Protein AF-0000000086567064 (afdb_homodimer)

Secondary structure (DSSP, 8-state):
--------------------------------------TT--SGGG---EETTEE-GGGS-HHHHHHHHHHHHHHTS-TTTTS-TT--HHHHHHHHHHHHHHHHHHHH--TTS-HHHHHHHHHHHHHHHHHT---HHHHHHHHHHHHHHHHHHHHHHHHHHHH-/--------------------------------------TT--SGGG---EETTEE-GGGS-HHHHHHHHHHHHHHTS-TTTTS-TT--HHHHHHHHHHHHHHHHHHHH--TTS-HHHHHHHHHHHHHHHHHT---HHHHHHHHHHHHHHHHHHHHHHHHHHHH-

Sequence (328 aa):
MASLAVLQHPTVESGSDSVKVSSVVPEAVSFLDTTLDFKDVKNLESITISVNGLIINSEFSKNTQRKYYELCRSQGASLHKNLPEGIDMKFAVGAIAETVTVADAIKSCNLSNSRDDFSAWDKSLGVLEQLGMNVGFLRAQVEQLLRVVIESEEAANCYNEALYMASLAVLQHPTVESGSDSVKVSSVVPEAVSFLDTTLDFKDVKNLESITISVNGLIINSEFSKNTQRKYYELCRSQGASLHKNLPEGIDMKFAVGAIAETVTVADAIKSCNLSNSRDDFSAWDKSLGVLEQLGMNVGFLRAQVEQLLRVVIESEEAANCYNEALY

pLDDT: mean 77.73, std 25.59, range [25.92, 98.62]

Radius of gyration: 32.33 Å; Cα contacts (8 Å, |Δi|>4): 283; chains: 2; bounding box: 105×109×112 Å

Organism: NCBI:txid261450

Solvent-accessible surface area (backbone atoms only — not comparable to full-atom values): 19556 Å² total; per-residue (Å²): 135,77,83,73,77,73,75,76,70,79,79,74,78,72,79,69,76,70,74,71,73,72,73,73,61,72,73,72,67,59,57,47,69,45,67,62,67,70,80,78,64,85,46,80,84,67,64,60,47,39,58,91,26,40,75,48,54,86,80,44,54,71,67,54,49,49,54,46,47,50,55,18,49,76,71,73,41,59,38,62,73,54,44,58,85,84,54,41,65,51,29,54,53,4,50,54,51,32,49,47,52,50,54,50,51,60,72,68,56,57,85,83,60,52,72,64,55,53,54,50,49,46,52,53,49,49,38,40,37,72,54,26,35,67,49,65,67,58,50,51,51,51,52,52,50,50,49,50,46,53,51,49,52,51,50,52,50,52,53,52,59,71,72,106,131,79,79,75,76,74,77,74,72,79,78,75,78,73,81,68,75,71,73,71,73,71,72,72,60,73,72,70,68,58,59,48,69,43,66,62,65,67,81,78,65,85,44,78,85,67,64,62,48,43,57,91,33,40,76,48,53,86,81,46,55,72,66,54,49,49,54,46,48,50,54,18,46,77,70,73,41,57,40,62,75,54,44,59,84,85,54,42,66,52,28,53,53,4,50,54,51,33,51,49,52,49,52,50,51,61,72,69,56,57,86,83,59,53,72,64,55,54,51,50,48,45,50,53,48,49,38,39,37,72,53,26,35,66,47,63,69,57,49,51,49,50,52,52,51,50,50,51,46,54,52,50,52,50,50,52,50,52,52,53,59,71,72,106

Foldseek 3Di:
DDPPPPPPPPPPPPPPPPPPPPPVVPPDLPLPLLPPPLPPCVDLVPHFDDALSHTDPVVDDSVLSVLQSVVQSVVVHRQQNFADNPDDPVVSSVLSSVLSVLVVCLVPDDLPDDPVNLVVSLVSVVVSVVRPGNCVVVNVSSVVVVVVSVVVVVVVVVVVVVVD/DPPPPPPPPPPPPPPPPPPVPPCVVVPPLPLPLLFPPLPPCPDLVPHFDDALSHTDPVVDDSVLSVLQSVVQSVVVHRQQNFADNPDDPVVSSVLSSVLSVLVVCLVPDDLPDDPVNLVVSLVSVVVSVVRPGNCVVVNVSSVVVVVVSVVVVVVVVVVVVVVD

Structure (mmCIF, N/CA/C/O backbone):
data_AF-0000000086567064-model_v1
#
loop_
_entity.id
_entity.type
_entity.pdbx_description
1 polymer 'Uncharacterized protein'
#
loop_
_atom_site.group_PDB
_atom_site.id
_atom_site.type_symbol
_atom_site.label_atom_id
_atom_site.label_alt_id
_atom_site.label_comp_id
_atom_site.label_asym_id
_atom_site.label_entity_id
_atom_site.label_seq_id
_atom_site.pdbx_PDB_ins_code
_atom_site.Cartn_x
_atom_site.Cartn_y
_atom_site.Cartn_z
_atom_site.occupancy
_atom_site.B_iso_or_equiv
_atom_site.auth_seq_id
_atom_site.auth_comp_id
_atom_site.auth_asym_id
_atom_site.auth_atom_id
_atom_site.pdbx_PDB_model_num
ATOM 1 N N . MET A 1 1 ? 41.219 -32.031 -73.562 1 25.92 1 MET A N 1
ATOM 2 C CA . MET A 1 1 ? 41.844 -30.781 -73.125 1 25.92 1 MET A CA 1
ATOM 3 C C . MET A 1 1 ? 40.875 -29.609 -73.25 1 25.92 1 MET A C 1
ATOM 5 O O . MET A 1 1 ? 41.094 -28.703 -74.062 1 25.92 1 MET A O 1
ATOM 9 N N . ALA A 1 2 ? 39.625 -29.922 -73.188 1 30.11 2 ALA A N 1
ATOM 10 C CA . ALA A 1 2 ? 38.469 -29.141 -73.625 1 30.11 2 ALA A CA 1
ATOM 11 C C . ALA A 1 2 ? 38.406 -27.781 -72.938 1 30.11 2 ALA A C 1
ATOM 13 O O . ALA A 1 2 ? 38.812 -27.656 -71.75 1 30.11 2 ALA A O 1
ATOM 14 N N . SER A 1 3 ? 38.5 -26.703 -73.75 1 27.81 3 SER A N 1
ATOM 15 C CA . SER A 1 3 ? 38.625 -25.266 -73.5 1 27.81 3 SER A CA 1
ATOM 16 C C . SER A 1 3 ? 37.531 -24.75 -72.562 1 27.81 3 SER A C 1
ATOM 18 O O . SER A 1 3 ? 36.344 -24.828 -72.938 1 27.81 3 SER A O 1
ATOM 20 N N . LEU A 1 4 ? 37.625 -24.969 -71.312 1 26.45 4 LEU A N 1
ATOM 21 C CA . LEU A 1 4 ? 36.781 -24.734 -70.125 1 26.45 4 LEU A CA 1
ATOM 22 C C . LEU A 1 4 ? 36.438 -23.25 -70 1 26.45 4 LEU A C 1
ATOM 24 O O . LEU A 1 4 ? 37.312 -22.422 -69.75 1 26.45 4 LEU A O 1
ATOM 28 N N . ALA A 1 5 ? 35.562 -22.781 -70.938 1 28.72 5 ALA A N 1
ATOM 29 C CA . ALA A 1 5 ? 35.188 -21.375 -71.125 1 28.72 5 ALA A CA 1
ATOM 30 C C . ALA A 1 5 ? 34.812 -20.766 -69.75 1 28.72 5 ALA A C 1
ATOM 32 O O . ALA A 1 5 ? 33.938 -21.312 -69.062 1 28.72 5 ALA A O 1
ATOM 33 N N . VAL A 1 6 ? 35.75 -20.078 -69.125 1 30.25 6 VAL A N 1
ATOM 34 C CA . VAL A 1 6 ? 35.812 -19.406 -67.812 1 30.25 6 VAL A CA 1
ATOM 35 C C . VAL A 1 6 ? 34.719 -18.312 -67.75 1 30.25 6 VAL A C 1
ATOM 37 O O . VAL A 1 6 ? 34.781 -17.344 -68.5 1 30.25 6 VAL A O 1
ATOM 40 N N . LEU A 1 7 ? 33.469 -18.719 -67.938 1 28.05 7 LEU A N 1
ATOM 41 C CA . LEU A 1 7 ? 32.438 -17.703 -68 1 28.05 7 LEU A CA 1
ATOM 42 C C . LEU A 1 7 ? 32.625 -16.719 -66.812 1 28.05 7 LEU A C 1
ATOM 44 O O . LEU A 1 7 ? 32.75 -17.125 -65.688 1 28.05 7 LEU A O 1
ATOM 48 N N . GLN A 1 8 ? 33.375 -15.602 -67.125 1 26.34 8 GLN A N 1
ATOM 49 C CA . GLN A 1 8 ? 33.719 -14.484 -66.25 1 26.34 8 GLN A CA 1
ATOM 50 C C . GLN A 1 8 ? 32.469 -13.898 -65.562 1 26.34 8 GLN A C 1
ATOM 52 O O . GLN A 1 8 ? 31.547 -13.461 -66.25 1 26.34 8 GLN A O 1
ATOM 57 N N . HIS A 1 9 ? 31.844 -14.617 -64.75 1 28.14 9 HIS A N 1
ATOM 58 C CA . HIS A 1 9 ? 30.641 -14.055 -64.125 1 28.14 9 HIS A CA 1
ATOM 59 C C . HIS A 1 9 ? 30.922 -12.664 -63.562 1 28.14 9 HIS A C 1
ATOM 61 O O . HIS A 1 9 ? 31.953 -12.422 -62.938 1 28.14 9 HIS A O 1
ATOM 67 N N . PRO A 1 10 ? 30.375 -11.578 -64.188 1 32.78 10 PRO A N 1
ATOM 68 C CA . PRO A 1 10 ? 30.609 -10.195 -63.781 1 32.78 10 PRO A CA 1
ATOM 69 C C . PRO A 1 10 ? 30.328 -9.984 -62.312 1 32.78 10 PRO A C 1
ATOM 71 O O . PRO A 1 10 ? 29.484 -10.672 -61.719 1 32.78 10 PRO A O 1
ATOM 74 N N . THR A 1 11 ? 31.328 -9.656 -61.469 1 29.69 11 THR A N 1
ATOM 75 C CA . THR A 1 11 ? 31.328 -9.367 -60.031 1 29.69 11 THR A CA 1
ATOM 76 C C . THR A 1 11 ? 30.375 -8.219 -59.719 1 29.69 11 THR A C 1
ATOM 78 O O . THR A 1 11 ? 30.609 -7.082 -60.156 1 29.69 11 THR A O 1
ATOM 81 N N . VAL A 1 12 ? 29.172 -8.203 -60.125 1 32.06 12 VAL A N 1
ATOM 82 C CA . VAL A 1 12 ? 28.375 -7.023 -59.812 1 32.06 12 VAL A CA 1
ATOM 83 C C . VAL A 1 12 ? 28.578 -6.656 -58.344 1 32.06 12 VAL A C 1
ATOM 85 O O . VAL A 1 12 ? 28.578 -7.531 -57.469 1 32.06 12 VAL A O 1
ATOM 88 N N . GLU A 1 13 ? 29.328 -5.562 -58 1 32.19 13 GLU A N 1
ATOM 89 C CA . GLU A 1 13 ? 29.609 -4.93 -56.719 1 32.19 13 GLU A CA 1
ATOM 90 C C . GLU A 1 13 ? 28.312 -4.609 -55.969 1 32.19 13 GLU A C 1
ATOM 92 O O . GLU A 1 13 ? 27.484 -3.857 -56.438 1 32.19 13 GLU A O 1
ATOM 97 N N . SER A 1 14 ? 27.531 -5.539 -55.594 1 29.94 14 SER A N 1
ATOM 98 C CA . SER A 1 14 ? 26.297 -5.211 -54.906 1 29.94 14 SER A CA 1
ATOM 99 C C . SER A 1 14 ? 26.547 -4.219 -53.75 1 29.94 14 SER A C 1
ATOM 101 O O . SER A 1 14 ? 27.391 -4.461 -52.906 1 29.94 14 SER A O 1
ATOM 103 N N . GLY A 1 15 ? 26.656 -2.9 -53.969 1 29.41 15 GLY A N 1
ATOM 104 C CA . GLY A 1 15 ? 26.734 -1.852 -52.969 1 29.41 15 GLY A CA 1
ATOM 105 C C . GLY A 1 15 ? 25.781 -2.062 -51.812 1 29.41 15 GLY A C 1
ATOM 106 O O . GLY A 1 15 ? 24.578 -1.891 -51.938 1 29.41 15 GLY A O 1
ATOM 107 N N . SER A 1 16 ? 25.859 -3.146 -51.125 1 29.31 16 SER A N 1
ATOM 108 C CA . SER A 1 16 ? 25.031 -3.449 -49.969 1 29.31 16 SER A CA 1
ATOM 109 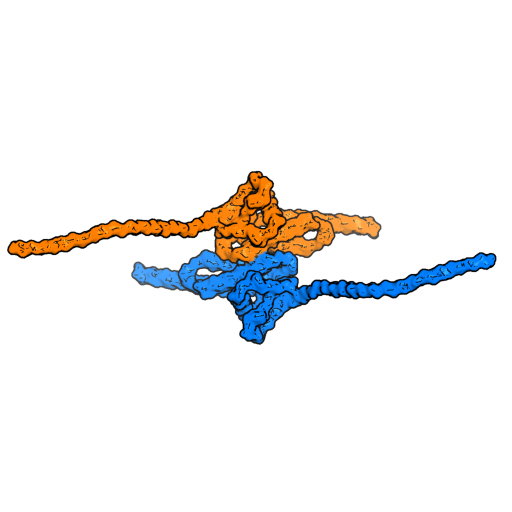C C . SER A 1 16 ? 25.031 -2.299 -48.969 1 29.31 16 SER A C 1
ATOM 111 O O . SER A 1 16 ? 26.062 -1.973 -48.406 1 29.31 16 SER A O 1
ATOM 113 N N . ASP A 1 17 ? 24.422 -1.168 -49.312 1 32.44 17 ASP A N 1
ATOM 114 C CA . ASP A 1 17 ? 24.188 -0.173 -48.25 1 32.44 17 ASP A CA 1
ATOM 115 C C . ASP A 1 17 ? 23.719 -0.834 -46.969 1 32.44 17 ASP A C 1
ATOM 117 O O . ASP A 1 17 ? 22.672 -1.482 -46.938 1 32.44 17 ASP A O 1
ATOM 121 N N . SER A 1 18 ? 24.609 -1.497 -46.25 1 32.62 18 SER A N 1
ATOM 122 C CA . SER A 1 18 ? 24.406 -1.957 -44.906 1 32.62 18 SER A CA 1
ATOM 123 C C . SER A 1 18 ? 23.641 -0.926 -44.062 1 32.62 18 SER A C 1
ATOM 125 O O . SER A 1 18 ? 24.141 0.172 -43.812 1 32.62 18 SER A O 1
ATOM 127 N N . VAL A 1 19 ? 22.391 -0.713 -44.5 1 32.53 19 VAL A N 1
ATOM 128 C CA . VAL A 1 19 ? 21.641 0.045 -43.5 1 32.53 19 VAL A CA 1
ATOM 129 C C . VAL A 1 19 ? 21.969 -0.464 -42.094 1 32.53 19 VAL A C 1
ATOM 131 O O . VAL A 1 19 ? 21.719 -1.627 -41.781 1 32.53 19 VAL A O 1
ATOM 134 N N . LYS A 1 20 ? 23.078 -0.058 -41.562 1 32.5 20 LYS A N 1
ATOM 135 C CA . LYS A 1 20 ? 23.359 -0.224 -40.125 1 32.5 20 LYS A CA 1
ATOM 136 C C . LYS A 1 20 ? 22.125 0.03 -39.281 1 32.5 20 LYS A C 1
ATOM 138 O O . LYS A 1 20 ? 21.609 1.151 -39.25 1 32.5 20 LYS A O 1
ATOM 143 N N . VAL A 1 21 ? 21.234 -0.909 -39.25 1 30.27 21 VAL A N 1
ATOM 144 C CA . VAL A 1 21 ? 20.188 -0.875 -38.219 1 30.27 21 VAL A CA 1
ATOM 145 C C . VAL A 1 21 ? 20.781 -0.44 -36.906 1 30.27 21 VAL A C 1
ATOM 147 O O . VAL A 1 21 ? 21.641 -1.123 -36.344 1 30.27 21 VAL A O 1
ATOM 150 N N . SER A 1 22 ? 21.109 0.825 -36.688 1 27.8 22 SER A N 1
ATOM 151 C CA . SER A 1 22 ? 21.438 1.366 -35.375 1 27.8 22 SER A CA 1
ATOM 152 C C . SER A 1 22 ? 20.578 0.735 -34.312 1 27.8 22 SER A C 1
ATOM 154 O O . SER A 1 22 ? 19.344 0.801 -34.375 1 27.8 22 SER A O 1
ATOM 156 N N . SER A 1 23 ? 20.938 -0.504 -33.906 1 29.53 23 SER A N 1
ATOM 157 C CA . SER A 1 23 ? 20.344 -1.087 -32.688 1 29.53 23 SER A CA 1
ATOM 158 C C . SER A 1 23 ? 20.141 -0.031 -31.609 1 29.53 23 SER A C 1
ATOM 160 O O . SER A 1 23 ? 21.109 0.491 -31.047 1 29.53 23 SER A O 1
ATOM 162 N N . VAL A 1 24 ? 19.359 0.957 -31.906 1 33.22 24 VAL A N 1
ATOM 163 C CA . VAL A 1 24 ? 19 1.769 -30.75 1 33.22 24 VAL A CA 1
ATOM 164 C C . VAL A 1 24 ? 18.797 0.869 -29.531 1 33.22 24 VAL A C 1
ATOM 166 O O . VAL A 1 24 ? 17.844 0.081 -29.484 1 33.22 24 VAL A O 1
ATOM 169 N N . VAL A 1 25 ? 19.859 0.243 -29.031 1 30.84 25 VAL A N 1
ATOM 170 C CA . VAL A 1 25 ? 19.828 -0.352 -27.703 1 30.84 25 VAL A CA 1
ATOM 171 C C . VAL A 1 25 ? 18.953 0.494 -26.781 1 30.84 25 VAL A C 1
ATOM 173 O O . VAL A 1 25 ? 19.172 1.699 -26.641 1 30.84 25 VAL A O 1
ATOM 176 N N . PRO A 1 26 ? 17.75 0.137 -26.688 1 32.06 26 PRO A N 1
ATOM 177 C CA . PRO A 1 26 ? 17.016 0.934 -25.703 1 32.06 26 PRO A CA 1
ATOM 178 C C . PRO A 1 26 ? 17.891 1.372 -24.531 1 32.06 26 PRO A C 1
ATOM 180 O O . PRO A 1 26 ? 18.781 0.628 -24.109 1 32.06 26 PRO A O 1
ATOM 183 N N . GLU A 1 27 ? 18.328 2.596 -24.484 1 35.28 27 GLU A N 1
ATOM 184 C CA . GLU A 1 27 ? 19.078 3.162 -23.359 1 35.28 27 GLU A CA 1
ATOM 185 C C . GLU A 1 27 ? 18.828 2.389 -22.078 1 35.28 27 GLU A C 1
ATOM 187 O O . GLU A 1 27 ? 17.688 2.008 -21.797 1 35.28 27 GLU A O 1
ATOM 192 N N . ALA A 1 28 ? 19.688 1.622 -21.562 1 32.34 28 ALA A N 1
ATOM 193 C CA . ALA A 1 28 ? 19.75 1.05 -20.219 1 32.34 28 ALA A CA 1
ATOM 194 C C . ALA A 1 28 ? 19.062 1.958 -19.203 1 32.34 28 ALA A C 1
ATOM 196 O O . ALA A 1 28 ? 19.328 3.162 -19.156 1 32.34 28 ALA A O 1
ATOM 197 N N . VAL A 1 29 ? 17.875 1.748 -18.938 1 33.97 29 VAL A N 1
ATOM 198 C CA . VAL A 1 29 ? 17.234 2.453 -17.828 1 33.97 29 VAL A CA 1
ATOM 199 C C . VAL A 1 29 ? 18.25 2.656 -16.703 1 33.97 29 VAL A C 1
ATOM 201 O O . VAL A 1 29 ? 18.734 1.687 -16.109 1 33.97 29 VAL A O 1
ATOM 204 N N . SER A 1 30 ? 19.25 3.521 -16.875 1 34.47 30 SER A N 1
ATOM 205 C CA . SER A 1 30 ? 20.078 3.941 -15.75 1 34.47 30 SER A CA 1
ATOM 206 C C . SER A 1 30 ? 19.281 3.912 -14.445 1 34.47 30 SER A C 1
ATOM 208 O O . SER A 1 30 ? 18.25 4.559 -14.336 1 34.47 30 SER A O 1
ATOM 210 N N . PHE A 1 31 ? 19.266 2.834 -13.781 1 35.78 31 PHE A N 1
ATOM 211 C CA . PHE A 1 31 ? 18.75 2.773 -12.414 1 35.78 31 PHE A CA 1
ATOM 212 C C . PHE A 1 31 ? 19.188 3.996 -11.617 1 35.78 31 PHE A C 1
ATOM 214 O O . PHE A 1 31 ? 20.375 4.145 -11.289 1 35.78 31 PHE A O 1
ATOM 221 N N . LEU A 1 32 ? 18.906 5.105 -12.148 1 38.22 32 LEU A N 1
ATOM 222 C CA . LEU A 1 32 ? 19.188 6.289 -11.344 1 38.22 32 LEU A CA 1
ATOM 223 C C . LEU A 1 32 ? 18.703 6.094 -9.906 1 38.22 32 LEU A C 1
ATOM 225 O O . LEU A 1 32 ? 17.547 5.73 -9.68 1 38.22 32 LEU A O 1
ATOM 229 N N . ASP A 1 33 ? 19.609 5.543 -9.125 1 41.31 33 ASP A N 1
ATOM 230 C CA . ASP A 1 33 ? 19.328 5.715 -7.703 1 41.31 33 ASP A CA 1
ATOM 231 C C . ASP A 1 33 ? 18.672 7.07 -7.434 1 41.31 33 ASP A C 1
ATOM 233 O O . ASP A 1 33 ? 19.094 8.086 -8 1 41.31 33 ASP A O 1
ATOM 237 N N . THR A 1 34 ? 17.484 7.16 -7.379 1 48.22 34 THR A N 1
ATOM 238 C CA . THR A 1 34 ? 16.719 8.352 -7.047 1 48.22 34 THR A CA 1
ATOM 239 C C . THR A 1 34 ? 17.516 9.266 -6.105 1 48.22 34 THR A C 1
ATOM 241 O O . THR A 1 34 ? 17.516 9.055 -4.895 1 48.22 34 THR A O 1
ATOM 244 N N . THR A 1 35 ? 18.859 9.375 -6.262 1 49.66 35 THR A N 1
ATOM 245 C CA . THR A 1 35 ? 19.469 10.336 -5.352 1 49.66 35 THR A CA 1
ATOM 246 C C . THR A 1 35 ? 18.891 11.727 -5.555 1 49.66 35 THR A C 1
ATOM 248 O O . THR A 1 35 ? 19 12.312 -6.633 1 49.66 35 THR A O 1
ATOM 251 N N . LEU A 1 36 ? 17.766 11.914 -5.004 1 53.06 36 LEU A N 1
ATOM 252 C CA . LEU A 1 36 ? 17.359 13.312 -4.859 1 53.06 36 LEU A CA 1
ATOM 253 C C . LEU A 1 36 ? 18.516 14.148 -4.301 1 53.06 36 LEU A C 1
ATOM 255 O O . LEU A 1 36 ? 19.141 13.766 -3.318 1 53.06 36 LEU A O 1
ATOM 259 N N . ASP A 1 37 ? 19.359 14.68 -5.07 1 57.41 37 ASP A N 1
ATOM 260 C CA . ASP A 1 37 ? 20.344 15.633 -4.566 1 57.41 37 ASP A CA 1
ATOM 261 C C . ASP A 1 37 ? 19.656 16.828 -3.916 1 57.41 37 ASP A C 1
ATOM 263 O O . ASP A 1 37 ? 19.031 17.641 -4.602 1 57.41 37 ASP A O 1
ATOM 267 N N . PHE A 1 38 ? 19.5 16.828 -2.59 1 57.72 38 PHE A N 1
ATOM 268 C CA . PHE A 1 38 ? 18.703 17.797 -1.854 1 57.72 38 PHE A CA 1
ATOM 269 C C . PHE A 1 38 ? 19.406 19.156 -1.817 1 57.72 38 PHE A C 1
ATOM 271 O O . PHE A 1 38 ? 18.797 20.156 -1.471 1 57.72 38 PHE A O 1
ATOM 278 N N . LYS A 1 39 ? 20.672 19.172 -2.121 1 56.78 39 LYS A N 1
ATOM 279 C CA . LYS A 1 39 ? 21.328 20.469 -1.994 1 56.78 39 LYS A CA 1
ATOM 280 C C . LYS A 1 39 ? 20.688 21.5 -2.926 1 56.78 39 LYS A C 1
ATOM 282 O O . LYS A 1 39 ? 20.344 22.609 -2.498 1 56.78 39 LYS A O 1
ATOM 287 N N . ASP A 1 40 ? 21 21.453 -4.176 1 51.59 40 ASP A N 1
ATOM 288 C CA . ASP A 1 40 ? 20.828 22.578 -5.09 1 51.59 40 ASP A CA 1
ATOM 289 C C . ASP A 1 40 ? 19.547 22.438 -5.902 1 51.59 40 ASP A C 1
ATOM 291 O O . ASP A 1 40 ? 19.531 22.75 -7.098 1 51.59 40 ASP A O 1
ATOM 295 N N . VAL A 1 41 ? 18.5 21.891 -5.289 1 56.09 41 VAL A N 1
ATOM 296 C CA . VAL A 1 41 ? 17.359 21.859 -6.211 1 56.09 41 VAL A CA 1
ATOM 297 C C . VAL A 1 41 ? 16.734 23.25 -6.309 1 56.09 41 VAL A C 1
ATOM 299 O O . VAL A 1 41 ? 16.094 23.719 -5.367 1 56.09 41 VAL A O 1
ATOM 302 N N . LYS A 1 42 ? 17.297 24.141 -7.094 1 56.91 42 LYS A N 1
ATOM 303 C CA . LYS A 1 42 ? 16.812 25.5 -7.328 1 56.91 42 LYS A CA 1
ATOM 304 C C . LYS A 1 42 ? 15.492 25.5 -8.094 1 56.91 42 LYS A C 1
ATOM 306 O O . LYS A 1 42 ? 14.688 26.422 -7.965 1 56.91 42 LYS A O 1
ATOM 311 N N . ASN A 1 43 ? 15.266 24.391 -8.953 1 64.06 43 ASN A N 1
ATOM 312 C CA . ASN A 1 43 ? 14.086 24.391 -9.812 1 64.06 43 ASN A CA 1
ATOM 313 C C . ASN A 1 43 ? 13.32 23.078 -9.742 1 64.06 43 ASN A C 1
ATOM 315 O O . ASN A 1 43 ? 13.93 22.016 -9.594 1 64.06 43 ASN A O 1
ATOM 319 N N . LEU A 1 44 ? 12.055 23.219 -9.555 1 65.88 44 LEU A N 1
ATOM 320 C CA . LEU A 1 44 ? 11.125 22.094 -9.531 1 65.88 44 LEU A CA 1
ATOM 321 C C . LEU A 1 44 ? 11.43 21.125 -10.672 1 65.88 44 LEU A C 1
ATOM 323 O O . LEU A 1 44 ? 11.25 19.906 -10.523 1 65.88 44 LEU A O 1
ATOM 327 N N . GLU A 1 45 ? 11.891 21.703 -11.711 1 70.19 45 GLU A N 1
ATOM 328 C CA . GLU A 1 45 ? 12.141 20.875 -12.898 1 70.19 45 GLU A CA 1
ATOM 329 C C . GLU A 1 45 ? 13.273 19.891 -12.664 1 70.19 45 GLU A C 1
ATOM 331 O O . GLU A 1 45 ? 13.383 18.875 -13.367 1 70.19 45 GLU A O 1
ATOM 336 N N . SER A 1 46 ? 13.867 20.141 -11.656 1 75.5 46 SER A N 1
ATOM 337 C CA . SER A 1 46 ? 15.039 19.312 -11.414 1 75.5 46 SER A CA 1
ATOM 338 C C . SER A 1 46 ? 14.695 18.125 -10.508 1 75.5 46 SER A C 1
ATOM 340 O O . SER A 1 46 ? 15.516 17.234 -10.312 1 75.5 46 SER A O 1
ATOM 342 N N . ILE A 1 47 ? 13.453 18.141 -10.18 1 81.5 47 ILE A N 1
ATOM 343 C CA . ILE A 1 47 ? 13.062 17.062 -9.273 1 81.5 47 ILE A CA 1
ATOM 344 C C . ILE A 1 47 ? 12.805 15.781 -10.07 1 81.5 47 ILE A C 1
ATOM 346 O O . ILE A 1 47 ? 12.023 15.781 -11.023 1 81.5 47 ILE A O 1
ATOM 350 N N . THR A 1 48 ? 13.531 14.727 -9.688 1 87.19 48 THR A N 1
ATOM 351 C CA . THR A 1 48 ? 13.305 13.43 -10.328 1 87.19 48 THR A CA 1
ATOM 352 C C . THR A 1 48 ? 12.969 12.367 -9.281 1 87.19 48 THR A C 1
ATOM 354 O O . THR A 1 48 ? 13.711 12.172 -8.32 1 87.19 48 THR A O 1
ATOM 357 N N . ILE A 1 49 ? 11.875 11.836 -9.469 1 92.25 49 ILE A N 1
ATOM 358 C CA . ILE A 1 49 ? 11.469 10.695 -8.656 1 92.25 49 ILE A CA 1
ATOM 359 C C . ILE A 1 49 ? 11.586 9.406 -9.469 1 92.25 49 ILE A C 1
ATOM 361 O O . ILE A 1 49 ? 10.984 9.281 -10.539 1 92.25 49 ILE A O 1
ATOM 365 N N . SER A 1 50 ? 12.422 8.484 -8.977 1 92.5 50 SER A N 1
ATOM 366 C CA . SER A 1 50 ? 12.617 7.227 -9.688 1 92.5 50 SER A CA 1
ATOM 367 C C . SER A 1 50 ? 12.367 6.027 -8.773 1 92.5 50 SER A C 1
ATOM 369 O O . SER A 1 50 ? 12.734 6.051 -7.602 1 92.5 50 SER A O 1
ATOM 371 N N . VAL A 1 51 ? 11.625 5.062 -9.312 1 92.25 51 VAL A N 1
ATOM 372 C CA . VAL A 1 51 ? 11.406 3.775 -8.656 1 92.25 51 VAL A CA 1
ATOM 373 C C . VAL A 1 51 ? 11.961 2.652 -9.539 1 92.25 51 VAL A C 1
ATOM 375 O O . VAL A 1 51 ? 11.586 2.527 -10.703 1 92.25 51 VAL A O 1
ATOM 378 N N . ASN A 1 52 ? 12.828 1.905 -8.961 1 87.31 52 ASN A N 1
ATOM 379 C CA . ASN A 1 52 ? 13.461 0.799 -9.672 1 87.31 52 ASN A CA 1
ATOM 380 C C . ASN A 1 52 ? 13.977 1.238 -11.039 1 87.31 52 ASN A C 1
ATOM 382 O O . ASN A 1 52 ? 13.742 0.564 -12.047 1 87.31 52 ASN A O 1
ATOM 386 N N . GLY A 1 53 ? 14.531 2.395 -11.07 1 86.44 53 GLY A N 1
ATOM 387 C CA . GLY A 1 53 ? 15.203 2.887 -12.266 1 86.44 53 GLY A CA 1
ATOM 388 C C . GLY A 1 53 ? 14.266 3.59 -13.227 1 86.44 53 GLY A C 1
ATOM 389 O O . GLY A 1 53 ? 14.703 4.152 -14.234 1 86.44 53 GLY A O 1
ATOM 390 N N . LEU A 1 54 ? 13.055 3.584 -12.977 1 91 54 LEU A N 1
ATOM 391 C CA . LEU A 1 54 ? 12.078 4.227 -13.852 1 91 54 LEU A CA 1
ATOM 392 C C . LEU A 1 54 ? 11.641 5.57 -13.273 1 91 54 LEU A C 1
ATOM 394 O O . LEU A 1 54 ? 11.18 5.641 -12.133 1 91 54 LEU A O 1
ATOM 398 N N . ILE A 1 55 ? 11.805 6.559 -14.102 1 91.75 55 ILE A N 1
ATOM 399 C CA . ILE A 1 55 ? 11.367 7.887 -13.688 1 91.75 55 ILE A CA 1
ATOM 400 C C . ILE A 1 55 ? 9.844 7.973 -13.734 1 91.75 55 ILE A C 1
ATOM 402 O O . ILE A 1 55 ? 9.227 7.668 -14.758 1 91.75 55 ILE A O 1
ATOM 406 N N . ILE A 1 56 ? 9.273 8.453 -12.602 1 94.06 56 ILE A N 1
ATOM 407 C CA . ILE A 1 56 ? 7.82 8.391 -12.516 1 94.06 56 ILE A CA 1
ATOM 408 C C . ILE A 1 56 ? 7.262 9.789 -12.242 1 94.06 56 ILE A C 1
ATOM 410 O O . ILE A 1 56 ? 6.172 9.93 -11.68 1 94.06 56 ILE A O 1
ATOM 414 N N . ASN A 1 57 ? 7.91 10.797 -12.648 1 91.62 57 ASN A N 1
ATOM 415 C CA . ASN A 1 57 ? 7.457 12.164 -12.438 1 91.62 57 ASN A CA 1
ATOM 416 C C . ASN A 1 57 ? 6.07 12.391 -13.031 1 91.62 57 ASN A C 1
ATOM 418 O O . ASN A 1 57 ? 5.246 13.094 -12.438 1 91.62 57 ASN A O 1
ATOM 422 N N . SER A 1 58 ? 5.832 11.781 -14.141 1 93.31 58 SER A N 1
ATOM 423 C CA . SER A 1 58 ? 4.605 12.039 -14.891 1 93.31 58 SER A CA 1
ATOM 424 C C . SER A 1 58 ? 3.387 11.5 -14.148 1 93.31 58 SER A C 1
ATOM 426 O O . SER A 1 58 ? 2.25 11.844 -14.477 1 93.31 58 SER A O 1
ATOM 428 N N . GLU A 1 59 ? 3.691 10.688 -13.141 1 95.31 59 GLU A N 1
ATOM 429 C CA . GLU A 1 59 ? 2.588 10.109 -12.375 1 95.31 59 GLU A CA 1
ATOM 430 C C . GLU A 1 59 ? 2.023 11.117 -11.383 1 95.31 59 GLU A C 1
ATOM 432 O O . GLU A 1 59 ? 0.961 10.891 -10.797 1 95.31 59 GLU A O 1
ATOM 437 N N . PHE A 1 60 ? 2.666 12.25 -11.234 1 95.12 60 PHE A N 1
ATOM 438 C CA . PHE A 1 60 ? 2.316 13.195 -10.18 1 95.12 60 PHE A CA 1
ATOM 439 C C . PHE A 1 60 ? 2.152 14.602 -10.742 1 95.12 60 PHE A C 1
ATOM 441 O O . PHE A 1 60 ? 2.82 14.969 -11.711 1 95.12 60 PHE A O 1
ATOM 448 N N . SER A 1 61 ? 1.285 15.281 -10.125 1 93.88 61 SER A N 1
ATOM 449 C CA . SER A 1 61 ? 1.263 16.719 -10.398 1 93.88 61 SER A CA 1
ATOM 450 C C . SER A 1 61 ? 2.553 17.391 -9.938 1 93.88 61 SER A C 1
ATOM 452 O O . SER A 1 61 ? 3.281 16.844 -9.109 1 93.88 61 SER A O 1
ATOM 454 N N . LYS A 1 62 ? 2.785 18.594 -10.477 1 90.31 62 LYS A N 1
ATOM 455 C CA . LYS A 1 62 ? 3.951 19.359 -10.039 1 90.31 62 LYS A CA 1
ATOM 456 C C . LYS A 1 62 ? 3.877 19.672 -8.547 1 90.31 62 LYS A C 1
ATOM 458 O O . LYS A 1 62 ? 4.898 19.656 -7.855 1 90.31 62 LYS A O 1
ATOM 463 N N . ASN A 1 63 ? 2.67 19.906 -8.133 1 92.88 63 ASN A N 1
ATOM 464 C CA . ASN A 1 63 ? 2.49 20.188 -6.711 1 92.88 63 ASN A CA 1
ATOM 465 C C . ASN A 1 63 ? 2.836 18.984 -5.848 1 92.88 63 ASN A C 1
ATOM 467 O O . ASN A 1 63 ? 3.527 19.109 -4.836 1 92.88 63 ASN A O 1
ATOM 471 N N . THR A 1 64 ? 2.422 17.828 -6.27 1 95.25 64 THR A N 1
ATOM 472 C CA . THR A 1 64 ? 2.736 16.609 -5.527 1 95.25 64 THR A CA 1
ATOM 473 C C . THR A 1 64 ? 4.238 16.344 -5.547 1 95.25 64 THR A C 1
ATOM 475 O O . THR A 1 64 ? 4.816 15.945 -4.531 1 95.25 64 THR A O 1
ATOM 478 N N . GLN A 1 65 ? 4.844 16.578 -6.66 1 93.88 65 GLN A N 1
ATOM 479 C CA . GLN A 1 65 ? 6.289 16.406 -6.766 1 93.88 65 GLN A CA 1
ATOM 480 C C . GLN A 1 65 ? 7.023 17.328 -5.785 1 93.88 65 GLN A C 1
ATOM 482 O O . GLN A 1 65 ? 7.938 16.891 -5.09 1 93.88 65 GLN A O 1
ATOM 487 N N . ARG A 1 66 ? 6.566 18.484 -5.727 1 92 66 ARG A N 1
ATOM 488 C CA . ARG A 1 66 ? 7.191 19.453 -4.844 1 92 66 ARG A CA 1
ATOM 489 C C . ARG A 1 66 ? 7.027 19.062 -3.381 1 92 66 ARG A C 1
ATOM 491 O O . ARG A 1 66 ? 7.996 19.094 -2.613 1 92 66 ARG A O 1
ATOM 498 N N . LYS A 1 67 ? 5.832 18.719 -3.047 1 94.25 67 LYS A N 1
ATOM 499 C CA . LYS A 1 67 ? 5.566 18.344 -1.664 1 94.25 67 LYS A CA 1
ATOM 500 C C . LYS A 1 67 ? 6.387 17.109 -1.268 1 94.25 67 LYS A C 1
ATOM 502 O O . LYS A 1 67 ? 6.93 17.047 -0.162 1 94.25 67 LYS A O 1
ATOM 507 N N . TYR A 1 68 ? 6.461 16.188 -2.139 1 96.19 68 TYR A N 1
ATOM 508 C CA . TYR A 1 68 ? 7.246 14.992 -1.842 1 96.19 68 TYR A CA 1
ATOM 509 C C . TYR A 1 68 ? 8.727 15.336 -1.698 1 96.19 68 TYR A C 1
ATOM 511 O O . TYR A 1 68 ? 9.406 14.812 -0.816 1 96.19 68 TYR A O 1
ATOM 519 N N . TYR A 1 69 ? 9.172 16.188 -2.58 1 92.19 69 TYR A N 1
ATOM 520 C CA . TYR A 1 69 ? 10.555 16.625 -2.5 1 92.19 69 TYR A CA 1
ATOM 521 C C . TYR A 1 69 ? 10.844 17.281 -1.15 1 92.19 69 TYR A C 1
ATOM 523 O O . TYR A 1 69 ? 11.891 17.016 -0.541 1 92.19 69 TYR A O 1
ATOM 531 N N . GLU A 1 70 ? 9.984 18.062 -0.698 1 92.5 70 GLU A N 1
ATOM 532 C CA . GLU A 1 70 ? 10.172 18.75 0.583 1 92.5 70 GLU A CA 1
ATOM 533 C C . GLU A 1 70 ? 10.227 17.734 1.733 1 92.5 70 GLU A C 1
ATOM 535 O O . GLU A 1 70 ? 11.008 17.906 2.668 1 92.5 70 GLU A O 1
ATOM 540 N N . LEU A 1 71 ? 9.359 16.75 1.663 1 96 71 LEU A N 1
ATOM 541 C CA . LEU A 1 71 ? 9.398 15.703 2.68 1 96 71 LEU A CA 1
ATOM 542 C C . LEU A 1 71 ? 10.742 14.984 2.662 1 96 71 LEU A C 1
ATOM 544 O O . LEU A 1 71 ? 11.344 14.75 3.717 1 96 71 LEU A O 1
ATOM 548 N N . CYS A 1 72 ? 11.195 14.633 1.502 1 94.31 72 CYS A N 1
ATOM 549 C CA . CYS A 1 72 ? 12.484 13.969 1.356 1 94.31 72 CYS A CA 1
ATOM 550 C C . CYS A 1 72 ? 13.617 14.859 1.863 1 94.31 72 CYS A C 1
ATOM 552 O O . CYS A 1 72 ? 14.508 14.391 2.578 1 94.31 72 CYS A O 1
ATOM 554 N N . ARG A 1 73 ? 13.523 16.094 1.477 1 91 73 ARG A N 1
ATOM 555 C CA . ARG A 1 73 ? 14.539 17.047 1.902 1 91 73 ARG A CA 1
ATOM 556 C C . ARG A 1 73 ? 14.594 17.156 3.422 1 91 73 ARG A C 1
ATOM 558 O O . ARG A 1 73 ? 15.68 17.156 4.012 1 91 73 ARG A O 1
ATOM 565 N N . SER A 1 74 ? 13.477 17.234 4.027 1 91.38 74 SER A N 1
ATOM 566 C CA . SER A 1 74 ? 13.422 17.344 5.48 1 91.38 74 SER A CA 1
ATOM 567 C C . SER A 1 74 ? 14.047 16.141 6.152 1 91.38 74 SER A C 1
ATOM 569 O O . SER A 1 74 ? 14.539 16.219 7.281 1 91.38 74 SER A O 1
ATOM 571 N N . GLN A 1 75 ? 14.086 14.953 5.492 1 94.38 75 GLN A N 1
ATOM 572 C CA . GLN A 1 75 ? 14.648 13.734 6.055 1 94.38 75 GLN A CA 1
ATOM 573 C C . GLN A 1 75 ? 16.047 13.477 5.516 1 94.38 75 GLN A C 1
ATOM 575 O O . GLN A 1 75 ? 16.734 12.547 5.961 1 94.38 75 GLN A O 1
ATOM 580 N N . GLY A 1 76 ? 16.422 14.281 4.516 1 89.38 76 GLY A N 1
ATOM 581 C CA . GLY A 1 76 ? 17.75 14.156 3.938 1 89.38 76 GLY A CA 1
ATOM 582 C C . GLY A 1 76 ? 17.922 12.93 3.066 1 89.38 76 GLY A C 1
ATOM 583 O O . GLY A 1 76 ? 19.031 12.469 2.834 1 89.38 76 GLY A O 1
ATOM 584 N N . ALA A 1 77 ? 16.797 12.352 2.641 1 91.38 77 ALA A N 1
ATOM 585 C CA . ALA A 1 77 ? 16.812 11.141 1.819 1 91.38 77 ALA A CA 1
ATOM 586 C C . ALA A 1 77 ? 15.453 10.906 1.16 1 91.38 77 ALA A C 1
ATOM 588 O O . ALA A 1 77 ? 14.438 11.414 1.624 1 91.38 77 ALA A O 1
ATOM 589 N N . SER A 1 78 ? 15.555 10.125 0.099 1 93.69 78 SER A N 1
ATOM 590 C CA . SER A 1 78 ? 14.281 9.688 -0.47 1 93.69 78 SER A CA 1
ATOM 591 C C . SER A 1 78 ? 13.5 8.82 0.514 1 93.69 78 SER A C 1
ATOM 593 O O . SER A 1 78 ? 14.062 7.895 1.109 1 93.69 78 SER A O 1
ATOM 595 N N . LEU A 1 79 ? 12.227 9.062 0.565 1 97.38 79 LEU A N 1
ATOM 596 C CA . LE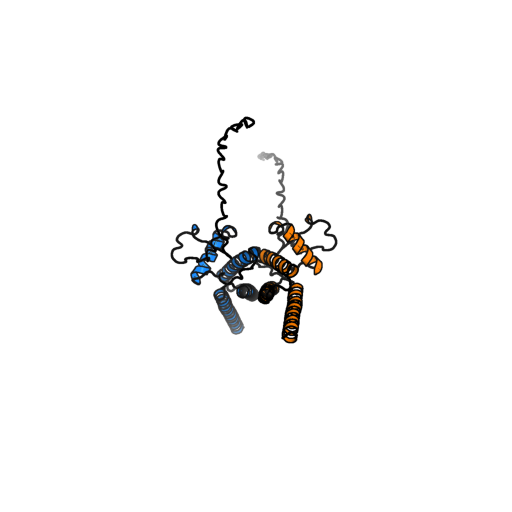U A 1 79 ? 11.422 8.312 1.525 1 97.38 79 LEU A CA 1
ATOM 597 C C . LEU A 1 79 ? 11.125 6.91 1.014 1 97.38 79 LEU A C 1
ATOM 599 O O . LEU A 1 79 ? 10.758 6.023 1.791 1 97.38 79 LEU A O 1
ATOM 603 N N . HIS A 1 80 ? 11.281 6.695 -0.259 1 97.12 80 HIS A N 1
ATOM 604 C CA . HIS A 1 80 ? 10.875 5.422 -0.845 1 97.12 80 HIS A CA 1
ATOM 605 C C . HIS A 1 80 ? 12.086 4.562 -1.19 1 97.12 80 HIS A C 1
ATOM 607 O O . HIS A 1 80 ? 11.992 3.656 -2.021 1 97.12 80 HIS A O 1
ATOM 613 N N . LYS A 1 81 ? 13.148 4.77 -0.559 1 92.62 81 LYS A N 1
ATOM 614 C CA . LYS A 1 81 ? 14.398 4.109 -0.93 1 92.62 81 LYS A CA 1
ATOM 615 C C . LYS A 1 81 ? 14.359 2.625 -0.584 1 92.62 81 LYS A C 1
ATOM 617 O O . LYS A 1 81 ? 15.094 1.825 -1.169 1 92.62 81 LYS A O 1
ATOM 622 N N . ASN A 1 82 ? 13.477 2.256 0.367 1 95.12 82 ASN A N 1
ATOM 623 C CA . ASN A 1 82 ? 13.461 0.874 0.837 1 95.12 82 ASN A CA 1
ATOM 624 C C . ASN A 1 82 ? 12.273 0.101 0.282 1 95.12 82 ASN A C 1
ATOM 626 O O . ASN A 1 82 ? 11.938 -0.977 0.779 1 95.12 82 ASN A O 1
ATOM 630 N N . LEU A 1 83 ? 11.664 0.63 -0.7 1 95.62 83 LEU A N 1
ATOM 631 C CA . LEU A 1 83 ? 10.625 -0.146 -1.359 1 95.62 83 LEU A CA 1
ATOM 632 C C . LEU A 1 83 ? 11.203 -1.408 -1.991 1 95.62 83 LEU A C 1
ATOM 634 O O . LEU A 1 83 ? 12.32 -1.391 -2.512 1 95.62 83 LEU A O 1
ATOM 638 N N . PRO A 1 84 ? 10.328 -2.443 -2.02 1 94.5 84 PRO A N 1
ATOM 639 C CA . PRO A 1 84 ? 10.836 -3.686 -2.607 1 94.5 84 PRO A CA 1
ATOM 640 C C . PRO A 1 84 ? 11.109 -3.559 -4.105 1 94.5 84 PRO A C 1
ATOM 642 O O . PRO A 1 84 ? 10.375 -2.871 -4.816 1 94.5 84 PRO A O 1
ATOM 645 N N . GLU A 1 85 ? 12.125 -4.238 -4.633 1 88.88 85 GLU A N 1
ATOM 646 C CA . GLU A 1 85 ? 12.492 -4.211 -6.047 1 88.88 85 GLU A CA 1
ATOM 647 C C . GLU A 1 85 ? 11.367 -4.766 -6.918 1 88.88 85 GLU A C 1
ATOM 649 O O . GLU A 1 85 ? 11.156 -4.301 -8.039 1 88.88 85 GLU A O 1
ATOM 654 N N . GLY A 1 86 ? 10.555 -5.695 -6.523 1 88.25 86 GLY A N 1
ATOM 655 C CA . GLY A 1 86 ? 9.508 -6.348 -7.297 1 88.25 86 GLY A CA 1
ATOM 656 C C . GLY A 1 86 ? 8.133 -5.758 -7.059 1 88.25 86 GLY A C 1
ATOM 657 O O . GLY A 1 86 ? 7.133 -6.289 -7.543 1 88.25 86 GLY A O 1
ATOM 658 N N . ILE A 1 87 ? 8.188 -4.566 -6.535 1 94.5 87 ILE A N 1
ATOM 659 C CA . ILE A 1 87 ? 6.91 -3.939 -6.211 1 94.5 87 ILE A CA 1
ATOM 660 C C . ILE A 1 87 ? 6.238 -3.449 -7.492 1 94.5 87 ILE A C 1
ATOM 662 O O . ILE A 1 87 ? 6.906 -2.941 -8.398 1 94.5 87 ILE A O 1
ATOM 666 N N . ASP A 1 88 ? 4.926 -3.645 -7.57 1 95.56 88 ASP A N 1
ATOM 667 C CA . ASP A 1 88 ? 4.168 -3.076 -8.68 1 95.56 88 ASP A CA 1
ATOM 668 C C . ASP A 1 88 ? 4.324 -1.558 -8.734 1 95.56 88 ASP A C 1
ATOM 670 O O . ASP A 1 88 ? 4.238 -0.885 -7.699 1 95.56 88 ASP A O 1
ATOM 674 N N . MET A 1 89 ? 4.508 -1.056 -9.922 1 95.25 89 MET A N 1
ATOM 675 C CA . MET A 1 89 ? 4.789 0.368 -10.086 1 95.25 89 MET A CA 1
ATOM 676 C C . MET A 1 89 ? 3.607 1.212 -9.625 1 95.25 89 MET A C 1
ATOM 678 O O . MET A 1 89 ? 3.791 2.271 -9.023 1 95.25 89 MET A O 1
ATOM 682 N N . LYS A 1 90 ? 2.434 0.787 -9.891 1 95.69 90 LYS A N 1
ATOM 683 C CA . LYS A 1 90 ? 1.27 1.541 -9.43 1 95.69 90 LYS A CA 1
ATOM 684 C C . LYS A 1 90 ? 1.208 1.591 -7.91 1 95.69 90 LYS A C 1
ATOM 686 O O . LYS A 1 90 ? 0.784 2.594 -7.332 1 95.69 90 LYS A O 1
ATOM 691 N N . PHE A 1 91 ? 1.627 0.503 -7.344 1 98.12 91 PHE A N 1
ATOM 692 C CA . PHE A 1 91 ? 1.614 0.448 -5.887 1 98.12 91 PHE A CA 1
ATOM 693 C C . PHE A 1 91 ? 2.658 1.389 -5.301 1 98.12 91 PHE A C 1
ATOM 695 O O . PHE A 1 91 ? 2.389 2.096 -4.328 1 98.12 91 PHE A O 1
ATOM 702 N N . ALA A 1 92 ? 3.781 1.426 -5.871 1 97.75 92 ALA A N 1
ATOM 703 C CA . ALA A 1 92 ? 4.828 2.352 -5.445 1 97.75 92 ALA A CA 1
ATOM 704 C C . ALA A 1 92 ? 4.371 3.799 -5.59 1 97.75 92 ALA A C 1
ATOM 706 O O . ALA A 1 92 ? 4.535 4.602 -4.668 1 97.75 92 ALA A O 1
ATOM 707 N N . VAL A 1 93 ? 3.801 4.094 -6.738 1 97.69 93 VAL A N 1
ATOM 708 C CA . VAL A 1 93 ? 3.289 5.434 -6.988 1 97.69 93 VAL A CA 1
ATOM 709 C C . VAL A 1 93 ? 2.217 5.781 -5.957 1 97.69 93 VAL A C 1
ATOM 711 O O . VAL A 1 93 ? 2.211 6.883 -5.402 1 97.69 93 VAL A O 1
ATOM 714 N N . GLY A 1 94 ? 1.383 4.809 -5.695 1 98.44 94 GLY A N 1
ATOM 715 C CA . GLY A 1 94 ? 0.342 5.008 -4.699 1 98.44 94 GLY A CA 1
ATOM 716 C C . GLY A 1 94 ? 0.888 5.266 -3.309 1 98.44 94 GLY A C 1
ATOM 717 O O . GLY A 1 94 ? 0.356 6.098 -2.57 1 98.44 94 GLY A O 1
ATOM 718 N N . ALA A 1 95 ? 1.912 4.566 -2.986 1 98.56 95 ALA A N 1
ATOM 719 C CA . ALA A 1 95 ? 2.523 4.754 -1.673 1 98.56 95 ALA A CA 1
ATOM 720 C C . ALA A 1 95 ? 3.047 6.18 -1.511 1 98.56 95 ALA A C 1
ATOM 722 O O . ALA A 1 95 ? 2.863 6.797 -0.46 1 98.56 95 ALA A O 1
ATOM 723 N N . ILE A 1 96 ? 3.65 6.676 -2.527 1 98.25 96 ILE A N 1
ATOM 724 C CA . ILE A 1 96 ? 4.184 8.031 -2.506 1 98.25 96 ILE A CA 1
ATOM 725 C C . ILE A 1 96 ? 3.039 9.039 -2.42 1 98.25 96 ILE A C 1
ATOM 727 O O . ILE A 1 96 ? 3.066 9.953 -1.593 1 98.25 96 ILE A O 1
ATOM 731 N N . ALA A 1 97 ? 2.018 8.805 -3.213 1 98.25 97 ALA A N 1
ATOM 732 C CA . ALA A 1 97 ? 0.867 9.703 -3.211 1 98.25 97 ALA A CA 1
ATOM 733 C C . ALA A 1 97 ? 0.182 9.719 -1.847 1 98.25 97 ALA A C 1
ATOM 735 O O . ALA A 1 97 ? -0.167 10.781 -1.328 1 98.25 97 ALA A O 1
ATOM 736 N N . GLU A 1 98 ? 0.003 8.562 -1.288 1 98.5 98 GLU A N 1
ATOM 737 C CA . GLU A 1 98 ? -0.623 8.445 0.026 1 98.5 98 GLU A CA 1
ATOM 738 C C . GLU A 1 98 ? 0.191 9.172 1.094 1 98.5 98 GLU A C 1
ATOM 740 O O . GLU A 1 98 ? -0.373 9.812 1.982 1 98.5 98 GLU A O 1
ATOM 745 N N . THR A 1 99 ? 1.518 9.039 0.994 1 98.62 99 THR A N 1
ATOM 746 C CA . THR A 1 99 ? 2.393 9.719 1.941 1 98.62 99 THR A CA 1
ATOM 747 C C . THR A 1 99 ? 2.158 11.227 1.905 1 98.62 99 THR A C 1
ATOM 749 O O . THR A 1 99 ? 2.002 11.859 2.951 1 98.62 99 THR A O 1
ATOM 752 N N . VAL A 1 100 ? 2.074 11.758 0.734 1 98.38 100 VAL A N 1
ATOM 753 C CA . VAL A 1 100 ? 1.868 13.188 0.573 1 98.38 100 VAL A CA 1
ATOM 754 C C . VAL A 1 100 ? 0.482 13.578 1.085 1 98.38 100 VAL A C 1
ATOM 756 O O . VAL A 1 100 ? 0.328 14.586 1.781 1 98.38 100 VAL A O 1
ATOM 759 N N . THR A 1 101 ? -0.464 12.75 0.797 1 97.5 101 THR A N 1
ATOM 760 C CA . THR A 1 101 ? -1.836 13 1.226 1 97.5 101 THR A CA 1
ATOM 761 C C . THR A 1 101 ? -1.928 13.039 2.748 1 97.5 101 THR A C 1
ATOM 763 O O . THR A 1 101 ? -2.533 13.953 3.314 1 97.5 101 THR A O 1
ATOM 766 N N . VAL A 1 102 ? -1.319 12.094 3.402 1 97.94 102 VAL A N 1
ATOM 767 C CA . VAL A 1 102 ? -1.359 12.031 4.859 1 97.94 102 VAL A CA 1
ATOM 768 C C . VAL A 1 102 ? -0.568 13.195 5.453 1 97.94 102 VAL A C 1
ATOM 770 O O . VAL A 1 102 ? -1.008 13.82 6.418 1 97.94 102 VAL A O 1
ATOM 773 N N . ALA A 1 103 ? 0.571 13.516 4.848 1 98.12 103 ALA A N 1
ATOM 774 C CA . ALA A 1 103 ? 1.364 14.648 5.316 1 98.12 103 ALA A CA 1
ATOM 775 C C . ALA A 1 103 ? 0.565 15.945 5.242 1 98.12 103 ALA A C 1
ATOM 777 O O . ALA A 1 103 ? 0.606 16.766 6.168 1 98.12 103 ALA A O 1
ATOM 778 N N . ASP A 1 104 ? -0.165 16.094 4.188 1 96.81 104 ASP A N 1
ATOM 779 C CA . ASP A 1 104 ? -1.003 17.281 4.031 1 96.81 104 ASP A CA 1
ATOM 780 C C . ASP A 1 104 ? -2.084 17.344 5.109 1 96.81 104 ASP A C 1
ATOM 782 O O . ASP A 1 104 ? -2.361 18.406 5.664 1 96.81 104 ASP A O 1
ATOM 786 N N . ALA A 1 105 ? -2.678 16.25 5.367 1 95.88 105 ALA A N 1
ATOM 787 C CA . ALA A 1 105 ? -3.723 16.188 6.383 1 95.88 105 ALA A CA 1
ATOM 788 C C . ALA A 1 105 ? -3.168 16.547 7.762 1 95.88 105 ALA A C 1
ATOM 790 O O . ALA A 1 105 ? -3.797 17.281 8.523 1 95.88 105 ALA A O 1
ATOM 791 N N . ILE A 1 106 ? -2.025 16.047 8.039 1 95.81 106 ILE A N 1
ATOM 792 C CA . ILE A 1 106 ? -1.382 16.312 9.32 1 95.81 106 ILE A CA 1
ATOM 793 C C . ILE A 1 106 ? -1.075 17.797 9.453 1 95.81 106 ILE A C 1
ATOM 795 O O . ILE A 1 106 ? -1.334 18.406 10.5 1 95.81 106 ILE A O 1
ATOM 799 N N . LYS A 1 107 ? -0.614 18.375 8.422 1 94.06 107 LYS A N 1
ATOM 800 C CA . LYS A 1 107 ? -0.235 19.781 8.422 1 94.06 107 LYS A CA 1
ATOM 801 C C . LYS A 1 107 ? -1.455 20.688 8.609 1 94.06 107 LYS A C 1
ATOM 803 O O . LYS A 1 107 ? -1.358 21.75 9.211 1 94.06 107 LYS A O 1
ATOM 808 N N . SER A 1 108 ? -2.51 20.234 8.141 1 93.5 108 SER A N 1
ATOM 809 C CA . SER A 1 108 ? -3.707 21.062 8.164 1 93.5 108 SER A CA 1
ATOM 810 C C . SER A 1 108 ? -4.586 20.734 9.359 1 93.5 108 SER A C 1
ATOM 812 O O . SER A 1 108 ? -5.645 21.344 9.547 1 93.5 108 SER A O 1
ATOM 814 N N . CYS A 1 109 ? -4.148 19.812 10.203 1 91.12 109 CYS A N 1
ATOM 815 C CA . CYS A 1 109 ? -4.992 19.359 11.305 1 91.12 109 CYS A CA 1
ATOM 816 C C . CYS A 1 109 ? -5.027 20.391 12.422 1 91.12 109 CYS A C 1
ATOM 818 O O . CYS A 1 109 ? -4.098 21.188 12.562 1 91.12 109 CYS A O 1
ATOM 820 N N . ASN A 1 110 ? -6.129 20.375 13.125 1 86.69 110 ASN A N 1
ATOM 821 C CA . ASN A 1 110 ? -6.324 21.25 14.266 1 86.69 110 ASN A CA 1
ATOM 822 C C . ASN A 1 110 ? -7.062 20.562 15.406 1 86.69 110 ASN A C 1
ATOM 824 O O . ASN A 1 110 ? -7.215 19.328 15.391 1 86.69 110 ASN A O 1
ATOM 828 N N . LEU A 1 111 ? -7.434 21.359 16.422 1 83.5 111 LEU A N 1
ATOM 829 C CA . LEU A 1 111 ? -7.98 20.781 17.641 1 83.5 111 LEU A CA 1
ATOM 830 C C . LEU A 1 111 ? -9.383 20.219 17.391 1 83.5 111 LEU A C 1
ATOM 832 O O . LEU A 1 111 ? -9.898 19.453 18.219 1 83.5 111 LEU A O 1
ATOM 836 N N . SER A 1 112 ? -9.992 20.516 16.266 1 84.25 112 SER A N 1
ATOM 837 C CA . SER A 1 112 ? -11.328 20 15.977 1 84.25 112 SER A CA 1
ATOM 838 C C . SER A 1 112 ? -11.273 18.609 15.352 1 84.25 112 SER A C 1
ATOM 840 O O . SER A 1 112 ? -12.297 17.922 15.266 1 84.25 112 SER A O 1
ATOM 842 N N . ASN A 1 113 ? -10.125 18.172 14.969 1 89 113 ASN A N 1
ATOM 843 C CA . ASN A 1 113 ? -10 16.828 14.43 1 89 113 ASN A CA 1
ATOM 844 C C . ASN A 1 113 ? -10.281 15.766 15.492 1 89 113 ASN A C 1
ATOM 846 O O . ASN A 1 113 ? -9.875 15.914 16.641 1 89 113 ASN A O 1
ATOM 850 N N . SER A 1 114 ? -10.93 14.719 15.094 1 85.56 114 SER A N 1
ATOM 851 C CA . SER A 1 114 ? -11.289 13.641 16.016 1 85.56 114 SER A CA 1
ATOM 852 C C . SER A 1 114 ? -10.125 12.68 16.234 1 85.56 114 SER A C 1
ATOM 854 O O . SER A 1 114 ? -9.203 12.633 15.414 1 85.56 114 SER A O 1
ATOM 856 N N . ARG A 1 115 ? -10.273 11.906 17.266 1 88.69 115 ARG A N 1
ATOM 857 C CA . ARG A 1 115 ? -9.297 10.859 17.531 1 88.69 115 ARG A CA 1
ATOM 858 C C . ARG A 1 115 ? -9.273 9.836 16.406 1 88.69 115 ARG A C 1
ATOM 860 O O . ARG A 1 115 ? -8.234 9.234 16.109 1 88.69 115 ARG A O 1
ATOM 867 N N . ASP A 1 116 ? -10.359 9.703 15.758 1 90.44 116 ASP A N 1
ATOM 868 C CA . ASP A 1 116 ? -10.461 8.766 14.648 1 90.44 116 ASP A CA 1
ATOM 869 C C . ASP A 1 116 ? -9.586 9.195 13.477 1 90.44 116 ASP A C 1
ATOM 871 O O . ASP A 1 116 ? -9.039 8.352 12.758 1 90.44 116 ASP A O 1
ATOM 875 N N . ASP A 1 117 ? -9.484 10.469 13.312 1 92.88 117 ASP A N 1
ATOM 876 C CA . ASP A 1 117 ? -8.609 10.969 12.258 1 92.88 117 ASP A CA 1
ATOM 877 C C . ASP A 1 117 ? -7.164 10.539 12.492 1 92.88 117 ASP A C 1
ATOM 879 O O . ASP A 1 117 ? -6.508 10.023 11.586 1 92.88 117 ASP A O 1
ATOM 883 N N . PHE A 1 118 ? -6.75 10.664 13.672 1 94.12 118 PHE A N 1
ATOM 884 C CA . PHE A 1 118 ? -5.371 10.344 14.023 1 94.12 118 PHE A CA 1
ATOM 885 C C . PHE A 1 118 ? -5.113 8.852 13.891 1 94.12 118 PHE A C 1
ATOM 887 O O . PHE A 1 118 ? -4.047 8.438 13.43 1 94.12 118 PHE A O 1
ATOM 894 N N . SER A 1 119 ? -6.074 8.125 14.32 1 94.31 119 SER A N 1
ATOM 895 C CA . SER A 1 119 ? -5.953 6.68 14.188 1 94.31 119 SER A CA 1
ATOM 896 C C . SER A 1 119 ? -5.855 6.262 12.727 1 94.31 119 SER A C 1
ATOM 898 O O . SER A 1 119 ? -5.074 5.371 12.375 1 94.31 119 SER A O 1
ATOM 900 N N . ALA A 1 120 ? -6.59 6.879 11.875 1 94.56 120 ALA A N 1
ATOM 901 C CA . ALA A 1 120 ? -6.57 6.566 10.453 1 94.56 120 ALA A CA 1
ATOM 902 C C . ALA A 1 120 ? -5.219 6.918 9.836 1 94.56 120 ALA A C 1
ATOM 904 O O . ALA A 1 120 ? -4.68 6.152 9.031 1 94.56 120 ALA A O 1
ATOM 905 N N . TRP A 1 121 ? -4.766 8.055 10.211 1 96.56 121 TRP A N 1
ATOM 906 C CA . TRP A 1 121 ? -3.455 8.453 9.703 1 96.56 121 TRP A CA 1
ATOM 907 C C . TRP A 1 121 ? -2.373 7.488 10.164 1 96.56 121 TRP A C 1
ATOM 909 O O . TRP A 1 121 ? -1.529 7.062 9.375 1 96.56 121 TRP A O 1
ATOM 919 N N . ASP A 1 122 ? -2.402 7.133 11.445 1 96.69 122 ASP A N 1
ATOM 920 C CA . ASP A 1 122 ? -1.403 6.215 11.984 1 96.69 122 ASP A CA 1
ATOM 921 C C . ASP A 1 122 ? -1.476 4.859 11.281 1 96.69 122 ASP A C 1
ATOM 923 O O . ASP A 1 122 ? -0.445 4.242 11 1 96.69 122 ASP A O 1
ATOM 927 N N . LYS A 1 123 ? -2.613 4.41 11.07 1 95.56 123 LYS A N 1
ATOM 928 C CA . LYS A 1 123 ? -2.787 3.143 10.367 1 95.56 123 LYS A CA 1
ATOM 929 C C . LYS A 1 123 ? -2.209 3.209 8.953 1 95.56 123 LYS A C 1
ATOM 931 O O . LYS A 1 123 ? -1.497 2.299 8.523 1 95.56 123 LYS A O 1
ATOM 936 N N . SER A 1 124 ? -2.549 4.227 8.234 1 97.12 124 SER A N 1
ATOM 937 C CA . SER A 1 124 ? -2.021 4.406 6.887 1 97.12 124 SER A CA 1
ATOM 938 C C . SER A 1 124 ? -0.497 4.457 6.891 1 97.12 124 SER A C 1
ATOM 940 O O . SER A 1 124 ? 0.154 3.793 6.086 1 97.12 124 SER A O 1
ATOM 942 N N . LEU A 1 125 ? 0.039 5.203 7.801 1 98.31 125 LEU A N 1
ATOM 943 C CA . LEU A 1 125 ? 1.487 5.352 7.887 1 98.31 125 LEU A CA 1
ATOM 944 C C . LEU A 1 125 ? 2.143 4.039 8.312 1 98.31 125 LEU A C 1
ATOM 946 O O . LEU A 1 125 ? 3.252 3.727 7.871 1 98.31 125 LEU A O 1
ATOM 950 N N . GLY A 1 126 ? 1.449 3.322 9.172 1 97.88 126 GLY A N 1
ATOM 951 C CA . GLY A 1 126 ? 1.952 2.006 9.531 1 97.88 126 GLY A CA 1
ATOM 952 C C . GLY A 1 126 ? 2.07 1.068 8.344 1 97.88 126 GLY A C 1
ATOM 953 O O . GLY A 1 126 ? 3.072 0.364 8.203 1 97.88 126 GLY A O 1
ATOM 954 N N . VAL A 1 127 ? 1.093 1.078 7.527 1 98.06 127 VAL A N 1
ATOM 955 C CA . VAL A 1 127 ? 1.096 0.271 6.312 1 98.06 127 VAL A CA 1
ATOM 956 C C . VAL A 1 127 ? 2.232 0.72 5.398 1 98.06 127 VAL A C 1
ATOM 958 O O . VAL A 1 127 ? 2.98 -0.108 4.875 1 98.06 127 VAL A O 1
ATOM 961 N N . LEU A 1 128 ? 2.396 1.984 5.23 1 98.56 128 LEU A N 1
ATOM 962 C CA . LEU A 1 128 ? 3.455 2.533 4.391 1 98.56 128 LEU A CA 1
ATOM 963 C C . LEU A 1 128 ? 4.828 2.152 4.934 1 98.56 128 LEU A C 1
ATOM 965 O O . LEU A 1 128 ? 5.734 1.82 4.164 1 98.56 128 LEU A O 1
ATOM 969 N N . GLU A 1 129 ? 4.918 2.24 6.211 1 98.31 129 GLU A N 1
ATOM 970 C CA . GLU A 1 129 ? 6.188 1.87 6.828 1 98.31 129 GLU A CA 1
ATOM 971 C C . GLU A 1 129 ? 6.504 0.395 6.598 1 98.31 129 GLU A C 1
ATOM 973 O O . GLU A 1 129 ? 7.645 0.04 6.293 1 98.31 129 GLU A O 1
ATOM 978 N N . GLN A 1 130 ? 5.551 -0.39 6.754 1 97.31 130 GLN A N 1
ATOM 979 C CA . GLN A 1 130 ? 5.742 -1.816 6.512 1 97.31 130 GLN A CA 1
ATOM 980 C C . GLN A 1 130 ? 6.102 -2.084 5.051 1 97.31 130 GLN A C 1
ATOM 982 O O . GLN A 1 130 ? 6.867 -3.006 4.754 1 97.31 130 GLN A O 1
ATOM 987 N N . LEU A 1 131 ? 5.598 -1.325 4.203 1 97.12 131 LEU A N 1
ATOM 988 C CA . LEU A 1 131 ? 5.898 -1.447 2.779 1 97.12 131 LEU A CA 1
ATOM 989 C C . LEU A 1 131 ? 7.34 -1.041 2.492 1 97.12 131 LEU A C 1
ATOM 991 O O . LEU A 1 131 ? 7.91 -1.437 1.474 1 97.12 131 LEU A O 1
ATOM 995 N N . GLY A 1 132 ? 7.938 -0.173 3.361 1 97.25 132 GLY A N 1
ATOM 996 C CA . GLY A 1 132 ? 9.32 0.241 3.176 1 97.25 132 GLY A CA 1
ATOM 997 C C . GLY A 1 132 ? 9.484 1.747 3.117 1 97.25 132 GLY A C 1
ATOM 998 O O . GLY A 1 132 ? 10.602 2.248 2.969 1 97.25 132 GLY A O 1
ATOM 999 N N . MET A 1 133 ? 8.398 2.48 3.227 1 98 133 MET A N 1
ATOM 1000 C CA . MET A 1 133 ? 8.5 3.936 3.219 1 98 133 MET A CA 1
ATOM 1001 C C . MET A 1 133 ? 9.117 4.445 4.52 1 98 133 MET A C 1
ATOM 1003 O O . MET A 1 133 ? 8.758 3.979 5.602 1 98 133 MET A O 1
ATOM 1007 N N . ASN A 1 134 ? 10 5.43 4.398 1 98.06 134 ASN A N 1
ATOM 1008 C CA . ASN A 1 134 ? 10.562 6.09 5.57 1 98.06 134 ASN A CA 1
ATOM 1009 C C . ASN A 1 134 ? 9.664 7.215 6.074 1 98.06 134 ASN A C 1
ATOM 1011 O O . ASN A 1 134 ? 9.93 8.391 5.828 1 98.06 134 ASN A O 1
ATOM 1015 N N . VAL A 1 135 ? 8.672 6.812 6.82 1 98.44 135 VAL A N 1
ATOM 1016 C CA . VAL A 1 135 ? 7.668 7.801 7.203 1 98.44 135 VAL A CA 1
ATOM 1017 C C . VAL A 1 135 ? 7.547 7.852 8.727 1 98.44 135 VAL A C 1
ATOM 1019 O O . VAL A 1 135 ? 6.566 8.383 9.258 1 98.44 135 VAL A O 1
ATOM 1022 N N . GLY A 1 136 ? 8.523 7.324 9.453 1 98 136 GLY A N 1
ATOM 1023 C CA . GLY A 1 136 ? 8.5 7.324 10.906 1 98 136 GLY A CA 1
ATOM 1024 C C . GLY A 1 136 ? 8.336 8.711 11.5 1 98 136 GLY A C 1
ATOM 1025 O O . GLY A 1 136 ? 7.68 8.875 12.531 1 98 136 GLY A O 1
ATOM 1026 N N . PHE A 1 137 ? 8.906 9.641 10.852 1 97.44 137 PHE A N 1
ATOM 1027 C CA . PHE A 1 137 ? 8.828 11.008 11.359 1 97.44 137 PHE A CA 1
ATOM 1028 C C . PHE A 1 137 ? 7.395 11.516 11.328 1 97.44 137 PHE A C 1
ATOM 1030 O O . PHE A 1 137 ? 6.98 12.281 12.203 1 97.44 137 PHE A O 1
ATOM 1037 N N . LEU A 1 138 ? 6.629 11.156 10.367 1 98.25 138 LEU A N 1
ATOM 1038 C CA . LEU A 1 138 ? 5.219 11.523 10.305 1 98.25 138 LEU A CA 1
ATOM 1039 C C . LEU A 1 138 ? 4.426 10.836 11.406 1 98.25 138 LEU A C 1
ATOM 1041 O O . LEU A 1 138 ? 3.527 11.43 12 1 98.25 138 LEU A O 1
ATOM 1045 N N . ARG A 1 139 ? 4.773 9.57 11.672 1 97.94 139 ARG A N 1
ATOM 1046 C CA . ARG A 1 139 ? 4.109 8.859 12.758 1 97.94 139 ARG A CA 1
ATOM 1047 C C . ARG A 1 139 ? 4.379 9.531 14.102 1 97.94 139 ARG A C 1
ATOM 1049 O O . ARG A 1 139 ? 3.48 9.648 14.93 1 97.94 139 ARG A O 1
ATOM 1056 N N . ALA A 1 140 ? 5.582 9.953 14.234 1 97.31 140 ALA A N 1
ATOM 1057 C CA . ALA A 1 140 ? 5.934 10.672 15.453 1 97.31 140 ALA A CA 1
ATOM 1058 C C . ALA A 1 140 ? 5.133 11.969 15.57 1 97.31 140 ALA A C 1
ATOM 1060 O O . ALA A 1 140 ? 4.691 12.336 16.656 1 97.31 140 ALA A O 1
ATOM 1061 N N . GLN A 1 141 ? 4.996 12.648 14.516 1 97 141 GLN A N 1
ATOM 1062 C CA . GLN A 1 141 ? 4.215 13.875 14.5 1 97 141 GLN A CA 1
ATOM 1063 C C . GLN A 1 141 ? 2.764 13.609 14.883 1 97 141 GLN A C 1
ATOM 1065 O O . GLN A 1 141 ? 2.166 14.375 15.641 1 97 141 GLN A O 1
ATOM 1070 N N . VAL A 1 142 ? 2.184 12.555 14.352 1 97.12 142 VAL A N 1
ATOM 1071 C CA . VAL A 1 142 ? 0.808 12.18 14.664 1 97.12 142 VAL A CA 1
ATOM 1072 C C . VAL A 1 142 ? 0.668 11.914 16.156 1 97.12 142 VAL A C 1
ATOM 1074 O O . VAL A 1 142 ? -0.296 12.359 16.781 1 97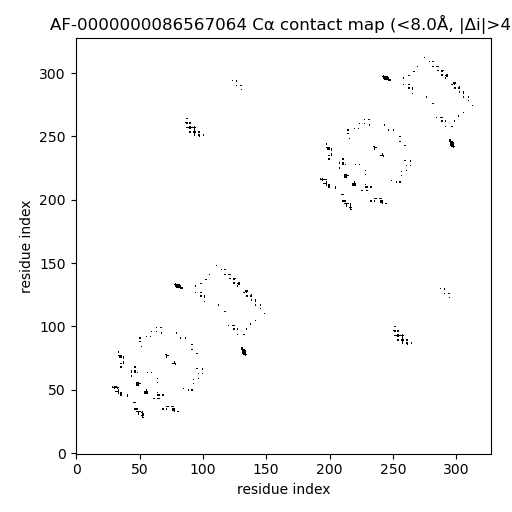.12 142 VAL A O 1
ATOM 1077 N N . GLU A 1 143 ? 1.588 11.234 16.688 1 96.19 143 GLU A N 1
ATOM 1078 C CA . GLU A 1 143 ? 1.567 10.922 18.109 1 96.19 143 GLU A CA 1
ATOM 1079 C C . GLU A 1 143 ? 1.635 12.188 18.969 1 96.19 143 GLU A C 1
ATOM 1081 O O . GLU A 1 143 ? 0.919 12.305 19.953 1 96.19 143 GLU A O 1
ATOM 1086 N N . GLN A 1 144 ? 2.475 13.047 18.625 1 94.62 144 GLN A N 1
ATOM 1087 C CA . GLN A 1 144 ? 2.619 14.305 19.344 1 94.62 144 GLN A CA 1
ATOM 1088 C C . GLN A 1 144 ? 1.33 15.125 19.297 1 94.62 144 GLN A C 1
ATOM 1090 O O . GLN A 1 144 ? 0.883 15.656 20.312 1 94.62 144 GLN A O 1
ATOM 1095 N N . LEU A 1 145 ? 0.818 15.211 18.141 1 93.31 145 LEU A N 1
ATOM 1096 C CA . LEU A 1 145 ? -0.417 15.969 17.969 1 93.31 145 LEU A CA 1
ATOM 1097 C C . LEU A 1 145 ? -1.554 15.344 18.781 1 93.31 145 LEU A C 1
ATOM 1099 O O . LEU A 1 145 ? -2.346 16.062 19.406 1 93.31 145 LEU A O 1
ATOM 1103 N N . LEU A 1 146 ? -1.639 14.047 18.75 1 93.69 146 LEU A N 1
ATOM 1104 C CA . LEU A 1 146 ? -2.666 13.352 19.516 1 93.69 146 LEU A CA 1
ATOM 1105 C C . LEU A 1 146 ? -2.527 13.641 21 1 93.69 146 LEU A C 1
ATOM 1107 O O . LEU A 1 146 ? -3.527 13.844 21.703 1 93.69 146 LEU A O 1
ATOM 1111 N N . ARG A 1 147 ? -1.359 13.711 21.453 1 91.56 147 ARG A N 1
ATOM 1112 C CA . ARG A 1 147 ? -1.11 14.039 22.844 1 91.56 147 ARG A CA 1
ATOM 1113 C C . ARG A 1 147 ? -1.622 15.438 23.188 1 91.56 147 ARG A C 1
ATOM 1115 O O . ARG A 1 147 ? -2.242 15.641 24.234 1 91.56 147 ARG A O 1
ATOM 1122 N N . VAL A 1 148 ? -1.361 16.344 22.281 1 89.88 148 VAL A N 1
ATOM 1123 C CA . VAL A 1 148 ? -1.793 17.719 22.469 1 89.88 148 VAL A CA 1
ATOM 1124 C C . VAL A 1 148 ? -3.318 17.781 22.5 1 89.88 148 VAL A C 1
ATOM 1126 O O . VAL A 1 148 ? -3.902 18.484 23.328 1 89.88 148 VAL A O 1
ATOM 1129 N N . VAL A 1 149 ? -3.902 17.094 21.672 1 87.81 149 VAL A N 1
ATOM 1130 C CA . VAL A 1 149 ? -5.359 17.078 21.594 1 87.81 149 VAL A CA 1
ATOM 1131 C C . VAL A 1 149 ? -5.93 16.484 22.891 1 87.81 149 VAL A C 1
ATOM 1133 O O . VAL A 1 149 ? -6.883 17.031 23.453 1 87.81 149 VAL A O 1
ATOM 1136 N N . ILE A 1 150 ? -5.426 15.414 23.391 1 89.62 150 ILE A N 1
ATOM 1137 C CA . ILE A 1 150 ? -5.883 14.758 24.609 1 89.62 150 ILE A CA 1
ATOM 1138 C C . ILE A 1 150 ? -5.711 15.703 25.797 1 89.62 150 ILE A C 1
ATOM 1140 O O . ILE A 1 150 ? -6.617 15.844 26.625 1 89.62 150 ILE A O 1
ATOM 1144 N N . GLU A 1 151 ? -4.641 16.344 25.797 1 88.38 151 GLU A N 1
ATOM 1145 C CA . GLU A 1 151 ? -4.371 17.281 26.875 1 88.38 151 GLU A CA 1
ATOM 1146 C C . GLU A 1 151 ? -5.348 18.453 26.828 1 88.38 151 GLU A C 1
ATOM 1148 O O . GLU A 1 151 ? -5.812 18.922 27.875 1 88.38 151 GLU A O 1
ATOM 1153 N N . SER A 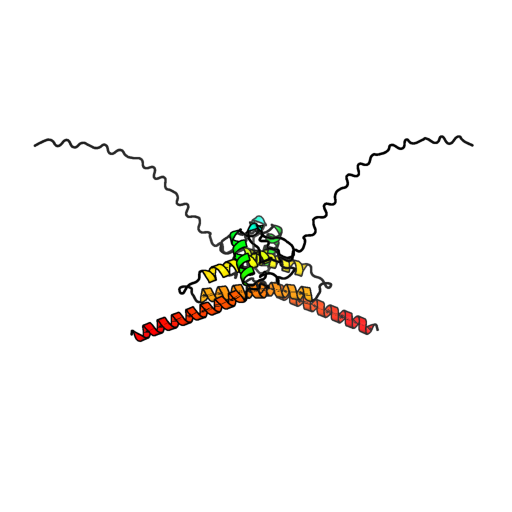1 152 ? -5.574 18.922 25.656 1 85.69 152 SER A N 1
ATOM 1154 C CA . SER A 1 152 ? -6.508 20.031 25.5 1 85.69 152 SER A CA 1
ATOM 1155 C C . SER A 1 152 ? -7.914 19.641 25.953 1 85.69 152 SER A C 1
ATOM 1157 O O . SER A 1 152 ? -8.609 20.438 26.594 1 85.69 152 SER A O 1
ATOM 1159 N N . GLU A 1 153 ? -8.336 18.5 25.641 1 84.25 153 GLU A N 1
ATOM 1160 C CA . GLU A 1 153 ? -9.641 18 26.047 1 84.25 153 GLU A CA 1
ATOM 1161 C C . GLU A 1 153 ? -9.727 17.875 27.562 1 84.25 153 GLU A C 1
ATOM 1163 O O . GLU A 1 153 ? -10.758 18.188 28.156 1 84.25 153 GLU A O 1
ATOM 1168 N N . GLU A 1 154 ? -8.742 17.375 28.125 1 85.31 154 GLU A N 1
ATOM 1169 C CA . GLU A 1 154 ? -8.688 17.234 29.578 1 85.31 154 GLU A CA 1
ATOM 1170 C C . GLU A 1 154 ? -8.75 18.609 30.266 1 85.31 154 GLU A C 1
ATOM 1172 O O . GLU A 1 154 ? -9.453 18.766 31.266 1 85.31 154 GLU A O 1
ATOM 1177 N N . ALA A 1 155 ? -8.047 19.5 29.703 1 84.5 155 ALA A N 1
ATOM 1178 C CA . ALA A 1 155 ? -8.062 20.859 30.25 1 84.5 155 ALA A CA 1
ATOM 1179 C C . ALA A 1 155 ? -9.461 21.469 30.141 1 84.5 155 ALA A C 1
ATOM 1181 O O . ALA A 1 155 ? -9.938 22.109 31.078 1 84.5 155 ALA A O 1
ATOM 1182 N N . ALA A 1 156 ? -10.023 21.312 29.047 1 81.88 156 ALA A N 1
ATOM 1183 C CA . ALA A 1 156 ? -11.375 21.828 28.844 1 81.88 156 ALA A CA 1
ATOM 1184 C C . ALA A 1 156 ? -12.359 21.172 29.812 1 81.88 156 ALA A C 1
ATOM 1186 O O . ALA A 1 156 ? -13.242 21.859 30.359 1 81.88 156 ALA A O 1
ATOM 1187 N N . ASN A 1 157 ? -12.258 19.922 30.016 1 85.25 157 ASN A N 1
ATOM 1188 C CA . ASN A 1 157 ? -13.109 19.219 30.969 1 85.25 157 ASN A CA 1
ATOM 1189 C C . ASN A 1 157 ? -12.914 19.719 32.375 1 85.25 157 ASN A C 1
ATOM 1191 O O . ASN A 1 157 ? -13.891 19.906 33.125 1 85.25 157 ASN A O 1
ATOM 1195 N N . CYS A 1 158 ? -11.68 19.922 32.75 1 85.75 158 CYS A N 1
ATOM 1196 C CA . CYS A 1 158 ? -11.383 20.422 34.062 1 85.75 158 CYS A CA 1
ATOM 1197 C C . CYS A 1 158 ? -11.984 21.812 34.25 1 85.75 158 CYS A C 1
ATOM 1199 O O . CYS A 1 158 ? -12.531 22.109 35.344 1 85.75 158 CYS A O 1
ATOM 1201 N N . TYR A 1 159 ? -11.867 22.594 33.25 1 80.88 159 TYR A N 1
ATOM 1202 C CA . TYR A 1 159 ? -12.422 23.938 33.281 1 80.88 159 TYR A CA 1
ATOM 1203 C C . TYR A 1 159 ? -13.93 23.906 33.5 1 80.88 159 TYR A C 1
ATOM 1205 O O . TYR A 1 159 ? -14.469 24.625 34.312 1 80.88 159 TYR A O 1
ATOM 1213 N N . ASN A 1 160 ? -14.586 23.031 32.781 1 84.69 160 ASN A N 1
ATOM 1214 C CA . ASN A 1 160 ? -16.031 22.891 32.906 1 84.69 160 ASN A CA 1
ATOM 1215 C C . ASN A 1 160 ? -16.438 22.375 34.281 1 84.69 160 ASN A C 1
ATOM 1217 O O . ASN A 1 160 ? -17.453 22.812 34.844 1 84.69 160 ASN A O 1
ATOM 1221 N N . GLU A 1 161 ? -15.75 21.422 34.812 1 88.94 161 GLU A N 1
ATOM 1222 C CA . GLU A 1 161 ? -16.031 20.859 36.125 1 88.94 161 GLU A CA 1
ATOM 1223 C C . GLU A 1 161 ? -15.852 21.906 37.219 1 88.94 161 GLU A C 1
ATOM 1225 O O . GLU A 1 161 ? -16.562 21.891 38.219 1 88.94 161 GLU A O 1
ATOM 1230 N N . ALA A 1 162 ? -14.906 22.859 37 1 83.38 162 ALA A N 1
ATOM 1231 C CA . ALA A 1 162 ? -14.617 23.906 38 1 83.38 162 ALA A CA 1
ATOM 1232 C C . ALA A 1 162 ? -15.719 24.953 38 1 83.38 162 ALA A C 1
ATOM 1234 O O . ALA A 1 162 ? -15.914 25.656 39 1 83.38 162 ALA A O 1
ATOM 1235 N N . LEU A 1 163 ? -16.328 25.078 36.906 1 79.5 163 LEU A N 1
ATOM 1236 C CA . LEU A 1 163 ? -17.391 26.078 36.781 1 79.5 163 LEU A CA 1
ATOM 1237 C C . LEU A 1 163 ? -18.688 25.562 37.406 1 79.5 163 LEU A C 1
ATOM 1239 O O . LEU A 1 163 ? -19.531 26.344 37.844 1 79.5 163 LEU A O 1
ATOM 1243 N N . TYR A 1 164 ? -19.062 24.344 37.375 1 73.69 164 TYR A N 1
ATOM 1244 C CA . TYR A 1 164 ? -20.281 23.781 37.938 1 73.69 164 TYR A CA 1
ATOM 1245 C C . TYR A 1 164 ? -19.969 22.938 39.156 1 73.69 164 TYR A C 1
ATOM 1247 O O . TYR A 1 164 ? -20.828 22.75 40.031 1 73.69 164 TYR A O 1
ATOM 1255 N N . MET B 1 1 ? -62.844 67.5 -8.516 1 25.98 1 MET B N 1
ATOM 1256 C CA . MET B 1 1 ? -63.219 66.25 -9.109 1 25.98 1 MET B CA 1
ATOM 1257 C C . MET B 1 1 ? -62.219 65.812 -10.188 1 25.98 1 MET B C 1
ATOM 1259 O O . MET B 1 1 ? -62.625 65.312 -11.242 1 25.98 1 MET B O 1
ATOM 1263 N N . ALA B 1 2 ? -61.062 66.375 -10.094 1 29.66 2 ALA B N 1
ATOM 1264 C CA . ALA B 1 2 ? -60.031 66.312 -11.102 1 29.66 2 ALA B CA 1
ATOM 1265 C C . ALA B 1 2 ? -59.656 64.875 -11.477 1 29.66 2 ALA B C 1
ATOM 1267 O O . ALA B 1 2 ? -59.5 64.062 -10.602 1 29.66 2 ALA B O 1
ATOM 1268 N N . SER B 1 3 ? -60.094 64.5 -12.711 1 27.62 3 SER B N 1
ATOM 1269 C CA . SER B 1 3 ? -60.125 63.188 -13.398 1 27.62 3 SER B CA 1
ATOM 1270 C C . SER B 1 3 ? -58.719 62.594 -13.508 1 27.62 3 SER B C 1
ATOM 1272 O O . SER B 1 3 ? -57.844 63.156 -14.156 1 27.62 3 SER B O 1
ATOM 1274 N N . LEU B 1 4 ? -58.156 62.125 -12.484 1 26.98 4 LEU B N 1
ATOM 1275 C CA . LEU B 1 4 ? -56.844 61.562 -12.32 1 26.98 4 LEU B CA 1
ATOM 1276 C C . LEU B 1 4 ? -56.594 60.438 -13.312 1 26.98 4 LEU B C 1
ATOM 1278 O O . LEU B 1 4 ? -57.344 59.438 -13.289 1 26.98 4 LEU B O 1
ATOM 1282 N N . ALA B 1 5 ? -56.188 60.75 -14.547 1 28.16 5 ALA B N 1
ATOM 1283 C CA . ALA B 1 5 ? -55.938 59.906 -15.711 1 28.16 5 ALA B CA 1
ATOM 1284 C C . ALA B 1 5 ? -55.094 58.719 -15.352 1 28.16 5 ALA B C 1
ATOM 1286 O O . ALA B 1 5 ? -54 58.875 -14.789 1 28.16 5 ALA B O 1
ATOM 1287 N N . VAL B 1 6 ? -55.719 57.594 -15.016 1 30.64 6 VAL B N 1
ATOM 1288 C CA . VAL B 1 6 ? -55.25 56.281 -14.602 1 30.64 6 VAL B CA 1
ATOM 1289 C C . VAL B 1 6 ? -54.344 55.688 -15.68 1 30.64 6 VAL B C 1
ATOM 1291 O O . VAL B 1 6 ? -54.781 55.438 -16.812 1 30.64 6 VAL B O 1
ATOM 1294 N N . LEU B 1 7 ? -53.219 56.375 -15.914 1 28.25 7 LEU B N 1
ATOM 1295 C CA . LEU B 1 7 ? -52.344 55.875 -16.984 1 28.25 7 LEU B CA 1
ATOM 1296 C C . LEU B 1 7 ? -52.188 54.344 -16.891 1 28.25 7 LEU B C 1
ATOM 1298 O O . LEU B 1 7 ? -51.812 53.844 -15.836 1 28.25 7 LEU B O 1
ATOM 1302 N N . GLN B 1 8 ? -53.031 53.625 -17.578 1 26.59 8 GLN B N 1
ATOM 1303 C CA . GLN B 1 8 ? -53.125 52.156 -17.734 1 26.59 8 GLN B CA 1
ATOM 1304 C C . GLN B 1 8 ? -51.781 51.562 -18.141 1 26.59 8 GLN B C 1
ATOM 1306 O O . GLN B 1 8 ? -51.219 51.938 -19.188 1 26.59 8 GLN B O 1
ATOM 1311 N N . HIS B 1 9 ? -50.844 51.594 -17.328 1 27.89 9 HIS B N 1
ATOM 1312 C CA . HIS B 1 9 ? -49.562 51.031 -17.734 1 27.89 9 HIS B CA 1
ATOM 1313 C C . HIS B 1 9 ? -49.75 49.625 -18.344 1 27.89 9 HIS B C 1
ATOM 1315 O O . HIS B 1 9 ? -50.531 48.844 -17.828 1 27.89 9 HIS B O 1
ATOM 1321 N N . PRO B 1 10 ? -49.531 49.438 -19.656 1 32.09 10 PRO B N 1
ATOM 1322 C CA . PRO B 1 10 ? -49.719 48.156 -20.344 1 32.09 10 PRO B CA 1
ATOM 1323 C C . PRO B 1 10 ? -48.969 47 -19.688 1 32.09 10 PRO B C 1
ATOM 1325 O O . PRO B 1 10 ? -47.938 47.219 -19.062 1 32.09 10 PRO B O 1
ATOM 1328 N N . THR B 1 11 ? -49.625 46 -19.125 1 29.22 11 THR B N 1
ATOM 1329 C CA . THR B 1 11 ? -49.156 44.75 -18.5 1 29.22 11 THR B CA 1
ATOM 1330 C C . THR B 1 11 ? -48.281 43.969 -19.469 1 29.22 11 THR B C 1
ATOM 1332 O O . THR B 1 11 ? -48.781 43.469 -20.484 1 29.22 11 THR B O 1
ATOM 1335 N N . VAL B 1 12 ? -47.281 44.438 -20.062 1 31.86 12 VAL B N 1
ATOM 1336 C CA . VAL B 1 12 ? -46.562 43.594 -21 1 31.86 12 VAL B CA 1
ATOM 1337 C C . VAL B 1 12 ? -46.281 42.219 -20.359 1 31.86 12 VAL B C 1
ATOM 1339 O O . VAL B 1 12 ? -45.875 42.156 -19.203 1 31.86 12 VAL B O 1
ATOM 1342 N N . GLU B 1 13 ? -46.969 41.125 -20.75 1 31.77 13 GLU B N 1
ATOM 1343 C CA . GLU B 1 13 ? -46.844 39.719 -20.406 1 31.77 13 GLU B CA 1
ATOM 1344 C C . GLU B 1 13 ? -45.406 39.219 -20.625 1 31.77 13 GLU B C 1
ATOM 1346 O O . GLU B 1 13 ? -44.938 39.219 -21.766 1 31.77 13 GLU B O 1
ATOM 1351 N N . SER B 1 14 ? -44.438 39.75 -20.047 1 29.72 14 SER B N 1
ATOM 1352 C CA . SER B 1 14 ? -43.094 39.281 -20.344 1 29.72 14 SER B CA 1
ATOM 1353 C C . SER B 1 14 ? -43.031 37.75 -20.281 1 29.72 14 SER B C 1
ATOM 1355 O O . SER B 1 14 ? -43.438 37.125 -19.312 1 29.72 14 SER B O 1
ATOM 1357 N N . GLY B 1 15 ? -43.312 37 -21.328 1 28.14 15 GLY B N 1
ATOM 1358 C CA . GLY B 1 15 ? -43.156 35.562 -21.484 1 28.14 15 GLY B CA 1
ATOM 1359 C C . GLY B 1 15 ? -41.844 35.062 -20.906 1 28.14 15 GLY B C 1
ATOM 1360 O O . GLY B 1 15 ? -40.75 35.312 -21.469 1 28.14 15 GLY B O 1
ATOM 1361 N N . SER B 1 16 ? -41.594 35.25 -19.672 1 29.08 16 SER B N 1
ATOM 1362 C CA . SER B 1 16 ? -40.406 34.781 -18.984 1 29.08 16 SER B CA 1
ATOM 1363 C C . SER B 1 16 ? -40.125 33.312 -19.266 1 29.08 16 SER B C 1
ATOM 1365 O O . SER B 1 16 ? -40.906 32.438 -18.859 1 29.08 16 SER B O 1
ATOM 1367 N N . ASP B 1 17 ? -39.844 32.938 -20.484 1 31.7 17 ASP B N 1
ATOM 1368 C CA . ASP B 1 17 ? -39.375 31.578 -20.672 1 31.7 17 ASP B CA 1
ATOM 1369 C C . ASP B 1 17 ? -38.406 31.203 -19.578 1 31.7 17 ASP B C 1
ATOM 1371 O O . ASP B 1 17 ? -37.344 31.828 -19.422 1 31.7 17 ASP B O 1
ATOM 1375 N N . SER B 1 18 ? -38.875 30.953 -18.375 1 32.16 18 SER B N 1
ATOM 1376 C CA . SER B 1 18 ? -38.156 30.328 -17.281 1 32.16 18 SER B CA 1
ATOM 1377 C C . SER B 1 18 ? -37.219 29.234 -17.797 1 32.16 18 SER B C 1
ATOM 1379 O O . SER B 1 18 ? -37.688 28.219 -18.328 1 32.16 18 SER B O 1
ATOM 1381 N N . VAL B 1 19 ? -36.281 29.672 -18.594 1 32.16 19 VAL B N 1
ATOM 1382 C CA . VAL B 1 19 ? -35.281 28.625 -18.812 1 32.16 19 VAL B CA 1
ATOM 1383 C C . VAL B 1 19 ? -35 27.906 -17.484 1 32.16 19 VAL B C 1
ATOM 1385 O O . VAL B 1 19 ? -34.5 28.516 -16.531 1 32.16 19 VAL B O 1
ATOM 1388 N N . LYS B 1 20 ? -35.875 27.031 -17.062 1 32.5 20 LYS B N 1
ATOM 1389 C CA . LYS B 1 20 ? -35.562 26.078 -16 1 32.5 20 LYS B CA 1
ATOM 1390 C C . LYS B 1 20 ? -34.125 25.578 -16.094 1 32.5 20 LYS B C 1
ATOM 1392 O O . LYS B 1 20 ? -33.75 24.922 -17.078 1 32.5 20 LYS B O 1
ATOM 1397 N N . VAL B 1 21 ? -33.188 26.375 -15.68 1 30.31 21 VAL B N 1
ATOM 1398 C CA . VAL B 1 21 ? -31.844 25.875 -15.438 1 30.31 21 VAL B CA 1
ATOM 1399 C C . VAL B 1 21 ? -31.922 24.484 -14.797 1 30.31 21 VAL B C 1
ATOM 1401 O O . VAL B 1 21 ? -32.438 24.328 -13.695 1 30.31 21 VAL B O 1
ATOM 1404 N N . SER B 1 22 ? -32.312 23.438 -15.523 1 28.31 22 SER B N 1
ATOM 1405 C CA . SER B 1 22 ? -32.156 22.078 -15.047 1 28.31 22 SER B CA 1
ATOM 1406 C C . SER B 1 22 ? -30.891 21.922 -14.211 1 28.31 22 SER B C 1
ATOM 1408 O O . SER B 1 22 ? -29.797 22.203 -14.688 1 28.31 22 SER B O 1
ATOM 1410 N N . SER B 1 23 ? -30.938 22.391 -12.953 1 29.64 23 SER B N 1
ATOM 1411 C CA . SER B 1 23 ? -29.891 22.031 -12 1 29.64 23 SER B CA 1
ATOM 1412 C C . SER B 1 23 ? -29.375 20.625 -12.25 1 29.64 23 SER B C 1
ATOM 1414 O O . SER B 1 23 ? -30.109 19.641 -12.031 1 29.64 23 SER B O 1
ATOM 1416 N N . VAL B 1 24 ? -28.859 20.391 -13.414 1 33.75 24 VAL B N 1
ATOM 1417 C CA . VAL B 1 24 ? -28.156 19.125 -13.477 1 33.75 24 VAL B CA 1
ATOM 1418 C C . VAL B 1 24 ? -27.422 18.875 -12.156 1 33.75 24 VAL B C 1
ATOM 1420 O O . VAL B 1 24 ? -26.469 19.578 -11.82 1 33.75 24 VAL B O 1
ATOM 1423 N N . VAL B 1 25 ? -28.172 18.672 -11.039 1 31.2 25 VAL B N 1
ATOM 1424 C CA . VAL B 1 25 ? -27.578 18.078 -9.844 1 31.2 25 VAL B CA 1
ATOM 1425 C C . VAL B 1 25 ? -26.469 17.109 -10.25 1 31.2 25 VAL B C 1
ATOM 1427 O O . VAL B 1 25 ? -26.703 16.188 -11.047 1 31.2 25 VAL B O 1
ATOM 1430 N N . PRO B 1 26 ? -25.328 17.609 -10.281 1 32.44 26 PRO B N 1
ATOM 1431 C CA . PRO B 1 26 ? -24.328 16.562 -10.555 1 32.44 26 PRO B CA 1
ATOM 1432 C C . PRO B 1 26 ? -24.734 15.203 -9.992 1 32.44 26 PRO B C 1
ATOM 1434 O O . PRO B 1 26 ? -25.312 15.125 -8.906 1 32.44 26 PRO B O 1
ATOM 1437 N N . GLU B 1 27 ? -25.297 14.344 -10.789 1 34.25 27 GLU B N 1
ATOM 1438 C CA . GLU B 1 27 ? -25.609 12.977 -10.383 1 34.25 27 GLU B CA 1
ATOM 1439 C C . GLU B 1 27 ? -24.766 12.539 -9.188 1 34.25 27 GLU B C 1
ATOM 1441 O O . GLU B 1 27 ? -23.562 12.789 -9.148 1 34.25 27 GLU B O 1
ATOM 1446 N N . ALA B 1 28 ? -25.266 12.523 -7.988 1 32.19 28 ALA B N 1
ATOM 1447 C CA . ALA B 1 28 ? -24.719 11.828 -6.828 1 32.19 28 ALA B CA 1
ATOM 1448 C C . ALA B 1 28 ? -23.875 10.625 -7.254 1 32.19 28 ALA B C 1
ATOM 1450 O O . ALA B 1 28 ? -24.312 9.812 -8.07 1 32.19 28 ALA B O 1
ATOM 1451 N N . VAL B 1 29 ? -22.656 10.805 -7.41 1 33.94 29 VAL B N 1
ATOM 1452 C CA . VAL B 1 29 ? -21.812 9.625 -7.613 1 33.94 29 VAL B CA 1
ATOM 1453 C C . VAL B 1 29 ? -22.391 8.438 -6.852 1 33.94 29 VAL B C 1
ATOM 1455 O O . VAL B 1 29 ? -22.5 8.469 -5.625 1 33.94 29 VAL B O 1
ATOM 1458 N N . SER B 1 30 ? -23.516 7.871 -7.27 1 34.34 30 SER B N 1
ATOM 1459 C CA . SER B 1 30 ? -23.953 6.59 -6.734 1 34.34 30 SER B CA 1
ATOM 1460 C C . SER B 1 30 ? -22.781 5.766 -6.227 1 34.34 30 SER B C 1
ATOM 1462 O O . SER B 1 30 ? -21.844 5.48 -6.98 1 34.34 30 SER B O 1
ATOM 1464 N N . PHE B 1 31 ? -22.359 5.961 -5.031 1 36.06 31 PHE B N 1
ATOM 1465 C CA . PHE B 1 31 ? -21.438 5.027 -4.406 1 36.06 31 PHE B CA 1
ATOM 1466 C C . PHE B 1 31 ? -21.75 3.594 -4.828 1 36.06 31 PHE B C 1
ATOM 1468 O O . PHE B 1 31 ? -22.766 3.027 -4.426 1 36.06 31 PHE B O 1
ATOM 1475 N N . LEU B 1 32 ? -21.797 3.408 -6.074 1 38.16 32 LEU B N 1
ATOM 1476 C CA . LEU B 1 32 ? -21.922 2.02 -6.508 1 38.16 32 LEU B CA 1
ATOM 1477 C C . LEU B 1 32 ? -21.062 1.103 -5.637 1 38.16 32 LEU B C 1
ATOM 1479 O O . LEU B 1 32 ? -19.859 1.313 -5.504 1 38.16 32 LEU B O 1
ATOM 1483 N N . ASP B 1 33 ? -21.641 0.744 -4.5 1 40.66 33 ASP B N 1
ATOM 1484 C CA . ASP B 1 33 ? -21.016 -0.433 -3.9 1 40.66 33 ASP B CA 1
ATOM 1485 C C . ASP B 1 33 ? -20.484 -1.382 -4.973 1 40.66 33 ASP B C 1
ATOM 1487 O O . ASP B 1 33 ? -21.172 -1.666 -5.953 1 40.66 33 ASP B O 1
ATOM 1491 N N . THR B 1 34 ? -19.344 -1.246 -5.391 1 47.53 34 THR B N 1
ATOM 1492 C CA . THR B 1 34 ? -18.656 -2.129 -6.328 1 47.53 34 THR B CA 1
ATOM 1493 C C . THR B 1 34 ? -19.219 -3.547 -6.242 1 47.53 34 THR B C 1
ATOM 1495 O O . THR B 1 34 ? -18.734 -4.363 -5.457 1 47.53 34 THR B O 1
ATOM 1498 N N . THR B 1 35 ? -20.547 -3.715 -5.934 1 48.59 35 THR B N 1
ATOM 1499 C CA . THR B 1 35 ? -20.969 -5.109 -5.973 1 48.59 35 THR B CA 1
ATOM 1500 C C . THR B 1 35 ? -20.672 -5.727 -7.336 1 48.59 35 THR B C 1
ATOM 1502 O O . THR B 1 35 ? -21.25 -5.312 -8.344 1 48.59 35 THR B O 1
ATOM 1505 N N . LEU B 1 36 ? -19.469 -6.035 -7.531 1 52.47 36 LEU B N 1
ATOM 1506 C CA . LEU B 1 36 ? -19.219 -6.961 -8.633 1 52.47 36 LEU B CA 1
ATOM 1507 C C . LEU B 1 36 ? -20.266 -8.078 -8.648 1 52.47 36 LEU B C 1
ATOM 1509 O O . LEU B 1 36 ? -20.547 -8.688 -7.617 1 52.47 36 LEU B O 1
ATOM 1513 N N . ASP B 1 37 ? -21.359 -7.914 -9.258 1 56.69 37 ASP B N 1
ATOM 1514 C CA . ASP B 1 37 ? -22.266 -9.039 -9.438 1 56.69 37 ASP B CA 1
ATOM 1515 C C . ASP B 1 37 ? -21.562 -10.195 -10.156 1 56.69 37 ASP B C 1
ATOM 1517 O O . ASP B 1 37 ? -21.266 -10.102 -11.344 1 56.69 37 ASP B O 1
ATOM 1521 N N . PHE B 1 38 ? -21.047 -11.164 -9.43 1 57.09 38 PHE B N 1
ATOM 1522 C CA . PHE B 1 38 ? -20.188 -12.219 -9.938 1 57.09 38 PHE B CA 1
ATOM 1523 C C . PHE B 1 38 ? -20.984 -13.211 -10.773 1 57.09 38 PHE B C 1
ATOM 1525 O O . PHE B 1 38 ? -20.406 -13.977 -11.562 1 57.09 38 PHE B O 1
ATOM 1532 N N . LYS B 1 39 ? -22.266 -13.25 -10.609 1 56.28 39 LYS B N 1
ATOM 1533 C CA . LYS B 1 39 ? -23 -14.281 -11.336 1 56.28 39 LYS B CA 1
ATOM 1534 C C . LYS B 1 39 ? -22.875 -14.086 -12.844 1 56.28 39 LYS B C 1
ATOM 1536 O O . LYS B 1 39 ? -22.625 -15.039 -13.578 1 56.28 39 LYS B O 1
ATOM 1541 N N . ASP B 1 40 ? -23.438 -13.031 -13.352 1 52.59 40 ASP B N 1
ATOM 1542 C CA . ASP B 1 40 ? -23.766 -12.961 -14.773 1 52.59 40 ASP B CA 1
ATOM 1543 C C . ASP B 1 40 ? -22.719 -12.141 -15.531 1 52.59 40 ASP B C 1
ATOM 1545 O O . ASP B 1 40 ? -23.062 -11.43 -16.484 1 52.59 40 ASP B O 1
ATOM 1549 N N . VAL B 1 41 ? -21.453 -12.164 -15.078 1 55.94 41 VAL B N 1
ATOM 1550 C CA . VAL B 1 41 ? -20.625 -11.305 -15.906 1 55.94 41 VAL B CA 1
ATOM 1551 C C . VAL B 1 41 ? -20.219 -12.039 -17.188 1 55.94 41 VAL B C 1
ATOM 1553 O O . VAL B 1 41 ? -19.406 -12.969 -17.141 1 55.94 41 VAL B O 1
ATOM 1556 N N . LYS B 1 42 ? -21.062 -12.086 -18.203 1 56.81 42 LYS B N 1
ATOM 1557 C CA . LYS B 1 42 ? -20.828 -12.711 -19.5 1 56.81 42 LYS B CA 1
ATOM 1558 C C . LYS B 1 42 ? -19.766 -11.961 -20.297 1 56.81 42 LYS B C 1
ATOM 1560 O O . LYS B 1 42 ? -19.078 -12.547 -21.125 1 56.81 42 LYS B O 1
ATOM 1565 N N . ASN B 1 43 ? -19.641 -10.586 -20.047 1 63.97 43 ASN B N 1
ATOM 1566 C CA . ASN B 1 43 ? -18.734 -9.789 -20.875 1 63.97 43 ASN B CA 1
ATOM 1567 C C . ASN B 1 43 ? -17.812 -8.922 -20.016 1 63.97 43 ASN B C 1
ATOM 1569 O O . ASN B 1 43 ? -18.234 -8.391 -18.984 1 63.97 43 ASN B O 1
ATOM 1573 N N . LEU B 1 44 ? -16.578 -9.055 -20.344 1 65.62 44 LEU B N 1
ATOM 1574 C CA . LEU B 1 44 ? -15.539 -8.258 -19.703 1 65.62 44 LEU B CA 1
ATOM 1575 C C . LEU B 1 44 ? -15.969 -6.797 -19.594 1 65.62 44 LEU B C 1
ATOM 1577 O O . LEU B 1 44 ? -15.602 -6.109 -18.641 1 65.62 44 LEU B O 1
ATOM 1581 N N . GLU B 1 45 ? -16.719 -6.414 -20.562 1 68.94 45 GLU B N 1
ATOM 1582 C CA . GLU B 1 45 ? -17.125 -5.012 -20.609 1 68.94 45 GLU B CA 1
ATOM 1583 C C . GLU B 1 45 ? -18.047 -4.676 -19.438 1 68.94 45 GLU B C 1
ATOM 1585 O O . GLU B 1 45 ? -18.188 -3.504 -19.078 1 68.94 45 GLU B O 1
ATOM 1590 N N . SER B 1 46 ? -18.391 -5.668 -18.859 1 74.75 46 SER B N 1
ATOM 1591 C CA . SER B 1 46 ? -19.359 -5.438 -17.781 1 74.75 46 SER B CA 1
ATOM 1592 C C . SER B 1 46 ? -18.656 -5.328 -16.438 1 74.75 46 SER B C 1
ATOM 1594 O O . SER B 1 46 ? -19.297 -5.008 -15.422 1 74.75 46 SER B O 1
ATOM 1596 N N . ILE B 1 47 ? -17.391 -5.445 -16.531 1 81.62 47 ILE B N 1
ATOM 1597 C CA . ILE B 1 47 ? -16.672 -5.402 -15.266 1 81.62 47 ILE B CA 1
ATOM 1598 C C . ILE B 1 47 ? -16.484 -3.951 -14.828 1 81.62 47 ILE B C 1
ATOM 1600 O O . ILE B 1 47 ? -15.961 -3.133 -15.594 1 81.62 47 ILE B O 1
ATOM 1604 N N . THR B 1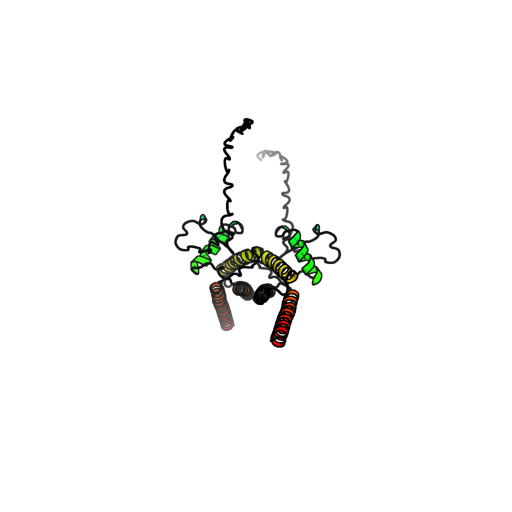 48 ? -16.953 -3.646 -13.617 1 87.12 48 THR B N 1
ATOM 1605 C CA . THR B 1 48 ? -16.734 -2.312 -13.055 1 87.12 48 THR B CA 1
ATOM 1606 C C . THR B 1 48 ? -16.016 -2.393 -11.719 1 87.12 48 THR B C 1
ATOM 1608 O O . THR B 1 48 ? -16.469 -3.098 -10.805 1 87.12 48 THR B O 1
ATOM 1611 N N . ILE B 1 49 ? -14.969 -1.784 -11.688 1 92.06 49 ILE B N 1
ATOM 1612 C CA . ILE B 1 49 ? -14.227 -1.636 -10.438 1 92.06 49 ILE B CA 1
ATOM 1613 C C . ILE B 1 49 ? -14.398 -0.214 -9.906 1 92.06 49 ILE B C 1
ATOM 1615 O O . ILE B 1 49 ? -14.078 0.756 -10.594 1 92.06 49 ILE B O 1
ATOM 1619 N N . SER B 1 50 ? -14.953 -0.092 -8.688 1 92.31 50 SER B N 1
ATOM 1620 C CA . SER B 1 50 ? -15.172 1.227 -8.102 1 92.31 50 SER B CA 1
ATOM 1621 C C . SER B 1 50 ? -14.555 1.32 -6.707 1 92.31 50 SER B C 1
ATOM 1623 O O . SER B 1 50 ? -14.602 0.361 -5.934 1 92.31 50 SER B O 1
ATOM 1625 N N . VAL B 1 51 ? -13.859 2.43 -6.492 1 92.12 51 VAL B N 1
ATOM 1626 C CA . VAL B 1 51 ? -13.336 2.775 -5.176 1 92.12 51 VAL B CA 1
ATOM 1627 C C . VAL B 1 51 ? -13.945 4.09 -4.703 1 92.12 51 VAL B C 1
ATOM 1629 O O . VAL B 1 51 ? -13.867 5.105 -5.398 1 92.12 51 VAL B O 1
ATOM 1632 N N . ASN B 1 52 ? -14.531 4.016 -3.561 1 86.81 52 ASN B N 1
ATOM 1633 C CA . ASN B 1 52 ? -15.18 5.188 -2.982 1 86.81 52 ASN B CA 1
ATOM 1634 C C . ASN B 1 52 ? -16.078 5.887 -3.998 1 86.81 52 ASN B C 1
ATOM 1636 O O . ASN B 1 52 ? -16.031 7.109 -4.141 1 86.81 52 ASN B O 1
ATOM 1640 N N . GLY B 1 53 ? -16.781 5.117 -4.758 1 86.31 53 GLY B N 1
ATOM 1641 C CA . GLY B 1 53 ? -17.797 5.637 -5.672 1 86.31 53 GLY B CA 1
ATOM 1642 C C . GLY B 1 53 ? -17.219 6.039 -7.02 1 86.31 53 GLY B C 1
ATOM 1643 O O . GLY B 1 53 ? -17.969 6.395 -7.934 1 86.31 53 GLY B O 1
ATOM 1644 N N . LEU B 1 54 ? -16 6 -7.172 1 90.81 54 LEU B N 1
ATOM 1645 C CA . LEU B 1 54 ? -15.367 6.371 -8.43 1 90.81 54 LEU B CA 1
ATOM 1646 C C . LEU B 1 54 ? -14.953 5.133 -9.219 1 90.81 54 LEU B C 1
ATOM 1648 O O . LEU B 1 54 ? -14.242 4.273 -8.703 1 90.81 54 LEU B O 1
ATOM 1652 N N . ILE B 1 55 ? -15.43 5.113 -10.43 1 91.56 55 ILE B N 1
ATOM 1653 C CA . ILE B 1 55 ? -15.07 4.004 -11.305 1 91.56 55 ILE B CA 1
ATOM 1654 C C . ILE B 1 55 ? -13.625 4.172 -11.781 1 91.56 55 ILE B C 1
ATOM 1656 O O . ILE B 1 55 ? -13.258 5.219 -12.312 1 91.56 55 ILE B O 1
ATOM 1660 N N . ILE B 1 56 ? -12.852 3.08 -11.617 1 94 56 ILE B N 1
ATOM 1661 C CA . ILE B 1 56 ? -11.422 3.232 -11.891 1 94 56 ILE B CA 1
ATOM 1662 C C . ILE B 1 56 ? -10.984 2.211 -12.938 1 94 56 ILE B C 1
ATOM 1664 O O . ILE B 1 56 ? -9.812 1.832 -12.992 1 94 56 ILE B O 1
ATOM 1668 N N . ASN B 1 57 ? -11.852 1.792 -13.773 1 91.62 57 ASN B N 1
ATOM 1669 C CA . ASN B 1 57 ? -11.523 0.818 -14.812 1 91.62 57 ASN B CA 1
ATOM 1670 C C . ASN B 1 57 ? -10.375 1.297 -15.695 1 91.62 57 ASN B C 1
ATOM 1672 O O . ASN B 1 57 ? -9.516 0.505 -16.078 1 91.62 57 ASN B O 1
ATOM 1676 N N . SER B 1 58 ? -10.352 2.566 -15.953 1 93.19 58 SER B N 1
ATOM 1677 C CA . SER B 1 58 ? -9.398 3.125 -16.906 1 93.19 58 SER B CA 1
ATOM 1678 C C . SER B 1 58 ? -7.973 3.053 -16.359 1 93.19 58 SER B C 1
ATOM 1680 O O . SER B 1 58 ? -7.012 3.219 -17.109 1 93.19 58 SER B O 1
ATOM 1682 N N . GLU B 1 59 ? -7.898 2.758 -15.078 1 95.31 59 GLU B N 1
ATOM 1683 C CA . GLU B 1 59 ? -6.574 2.678 -14.469 1 95.31 59 GLU B CA 1
ATOM 1684 C C . GLU B 1 59 ? -5.902 1.346 -14.789 1 95.31 59 GLU B C 1
ATOM 1686 O O . GLU B 1 59 ? -4.707 1.175 -14.539 1 95.31 59 GLU B O 1
ATOM 1691 N N . PHE B 1 60 ? -6.617 0.441 -15.391 1 95.06 60 PHE B N 1
ATOM 1692 C CA . PHE B 1 60 ? -6.125 -0.919 -15.57 1 95.06 60 PHE B CA 1
ATOM 1693 C C . PHE B 1 60 ? -6.277 -1.36 -17.016 1 95.06 60 PHE B C 1
ATOM 1695 O O . PHE B 1 60 ? -7.207 -0.935 -17.703 1 95.06 60 PHE B O 1
ATOM 1702 N N . SER B 1 61 ? -5.375 -2.166 -17.406 1 93.81 61 SER B N 1
ATOM 1703 C CA . SER B 1 61 ? -5.594 -2.861 -18.672 1 93.81 61 SER B CA 1
ATOM 1704 C C . SER B 1 61 ? -6.797 -3.797 -18.578 1 93.81 61 SER B C 1
ATOM 1706 O O . SER B 1 61 ? -7.215 -4.176 -17.484 1 93.81 61 SER B O 1
ATOM 1708 N N . LYS B 1 62 ? -7.301 -4.18 -19.766 1 90.06 62 LYS B N 1
ATOM 1709 C CA . LYS B 1 62 ? -8.398 -5.141 -19.781 1 90.06 62 LYS B CA 1
ATOM 1710 C C . LYS B 1 62 ? -7.984 -6.465 -19.141 1 90.06 62 LYS B C 1
ATOM 1712 O O . LYS B 1 62 ? -8.789 -7.113 -18.469 1 90.06 62 LYS B O 1
ATOM 1717 N N . ASN B 1 63 ? -6.75 -6.797 -19.406 1 92.88 63 ASN B N 1
ATOM 1718 C CA . ASN B 1 63 ? -6.25 -8.039 -18.812 1 92.88 63 ASN B CA 1
ATOM 1719 C C . ASN B 1 63 ? -6.219 -7.973 -17.297 1 92.88 63 ASN B C 1
ATOM 1721 O O . ASN B 1 63 ? -6.641 -8.914 -16.625 1 92.88 63 ASN B O 1
ATOM 1725 N N . THR B 1 64 ? -5.773 -6.879 -16.766 1 95.19 64 THR B N 1
ATOM 1726 C CA . THR B 1 64 ? -5.738 -6.707 -15.312 1 95.19 64 THR B CA 1
ATOM 1727 C C . THR B 1 64 ? -7.152 -6.703 -14.734 1 95.19 64 THR B C 1
ATOM 1729 O O . THR B 1 64 ? -7.398 -7.297 -13.68 1 95.19 64 THR B O 1
ATOM 1732 N N . GLN B 1 65 ? -8.055 -6.074 -15.422 1 93.75 65 GLN B N 1
ATOM 1733 C CA . GLN B 1 65 ? -9.445 -6.062 -14.992 1 93.75 65 GLN B CA 1
ATOM 1734 C C . GLN B 1 65 ? -10.008 -7.48 -14.922 1 93.75 65 GLN B C 1
ATOM 1736 O O . GLN B 1 65 ? -10.656 -7.844 -13.938 1 93.75 65 GLN B O 1
ATOM 1741 N N . ARG B 1 66 ? -9.695 -8.203 -15.883 1 91.81 66 ARG B N 1
ATOM 1742 C CA . ARG B 1 66 ? -10.188 -9.578 -15.945 1 91.81 66 ARG B CA 1
ATOM 1743 C C . ARG B 1 66 ? -9.609 -10.414 -14.812 1 91.81 66 ARG B C 1
ATOM 1745 O O . ARG B 1 66 ? -10.344 -11.141 -14.133 1 91.81 66 ARG B O 1
ATOM 1752 N N . LYS B 1 67 ? -8.344 -10.312 -14.656 1 94.19 67 LYS B N 1
ATOM 1753 C CA . LYS B 1 67 ? -7.684 -11.086 -13.609 1 94.19 67 LYS B CA 1
ATOM 1754 C C . LYS B 1 67 ? -8.219 -10.711 -12.227 1 94.19 67 LYS B C 1
ATOM 1756 O O . LYS B 1 67 ? -8.445 -11.578 -11.391 1 94.19 67 LYS B O 1
ATOM 1761 N N . TYR B 1 68 ? -8.398 -9.469 -12.016 1 96.12 68 TYR B N 1
ATOM 1762 C CA . TYR B 1 68 ? -8.938 -9.031 -10.734 1 96.12 68 TYR B CA 1
ATOM 1763 C C . TYR B 1 68 ? -10.359 -9.547 -10.531 1 96.12 68 TYR B C 1
ATOM 1765 O O . TYR B 1 68 ? -10.719 -9.969 -9.438 1 96.12 68 TYR B O 1
ATOM 1773 N N . TYR B 1 69 ? -11.109 -9.461 -11.586 1 92.19 69 TYR B N 1
ATOM 1774 C CA . TYR B 1 69 ? -12.477 -9.977 -11.523 1 92.19 69 TYR B CA 1
ATOM 1775 C C . TYR B 1 69 ? -12.484 -11.453 -11.148 1 92.19 69 TYR B C 1
ATOM 1777 O O . TYR B 1 69 ? -13.289 -11.883 -10.32 1 92.19 69 TYR B O 1
ATOM 1785 N N . GLU B 1 70 ? -11.641 -12.188 -11.703 1 92.5 70 GLU B N 1
ATOM 1786 C CA . GLU B 1 70 ? -11.57 -13.617 -11.414 1 92.5 70 GLU B CA 1
ATOM 1787 C C . GLU B 1 70 ? -11.203 -13.867 -9.953 1 92.5 70 GLU B C 1
ATOM 1789 O O . GLU B 1 70 ? -11.734 -14.781 -9.32 1 92.5 70 GLU B O 1
ATOM 1794 N N . LEU B 1 71 ? -10.266 -13.078 -9.453 1 95.88 71 LEU B N 1
ATOM 1795 C CA . LEU B 1 71 ? -9.93 -13.195 -8.039 1 95.88 71 LEU B CA 1
ATOM 1796 C C . LEU B 1 71 ? -11.133 -12.891 -7.16 1 95.88 71 LEU B C 1
ATOM 1798 O O . LEU B 1 71 ? -11.414 -13.625 -6.203 1 95.88 71 LEU B O 1
ATOM 1802 N N . CYS B 1 72 ? -11.82 -11.844 -7.465 1 94.19 72 CYS B N 1
ATOM 1803 C CA . CYS B 1 72 ? -13.016 -11.469 -6.719 1 94.19 72 CYS B CA 1
ATOM 1804 C C . CYS B 1 72 ? -14.078 -12.555 -6.809 1 94.19 72 CYS B C 1
ATOM 1806 O O . CYS B 1 72 ? -14.695 -12.914 -5.805 1 94.19 72 CYS B O 1
ATOM 1808 N N . ARG B 1 73 ? -14.25 -13.031 -7.996 1 90.75 73 ARG B N 1
ATOM 1809 C CA . ARG B 1 73 ? -15.234 -14.086 -8.219 1 90.75 73 ARG B CA 1
ATOM 1810 C C . ARG B 1 73 ? -14.906 -15.312 -7.375 1 90.75 73 ARG B C 1
ATOM 1812 O O . ARG B 1 73 ? -15.797 -15.898 -6.758 1 90.75 73 ARG B O 1
ATOM 1819 N N . SER B 1 74 ? -13.688 -15.703 -7.375 1 91.12 74 SER B N 1
ATOM 1820 C CA . SER B 1 74 ? -13.273 -16.875 -6.609 1 91.12 74 SER B CA 1
ATOM 1821 C C . SER B 1 74 ? -13.562 -16.688 -5.121 1 91.12 74 SER B C 1
ATOM 1823 O O . SER B 1 74 ? -13.766 -17.672 -4.398 1 91.12 74 SER B O 1
ATOM 1825 N N . GLN B 1 75 ? -13.617 -15.445 -4.602 1 94.25 75 GLN B N 1
ATOM 1826 C CA . GLN B 1 75 ? -13.859 -15.164 -3.191 1 94.25 75 GLN B CA 1
ATOM 1827 C C . GLN B 1 75 ? -15.312 -14.758 -2.955 1 94.25 75 GLN B C 1
ATOM 1829 O O . GLN B 1 75 ? -15.742 -14.602 -1.81 1 94.25 75 GLN B O 1
ATOM 1834 N N . GLY B 1 76 ? -16.031 -14.547 -4.078 1 89.12 76 GLY B N 1
ATOM 1835 C CA . GLY B 1 76 ? -17.438 -14.195 -3.99 1 89.12 76 GLY B CA 1
ATOM 1836 C C . GLY B 1 76 ? -17.672 -12.766 -3.527 1 89.12 76 GLY B C 1
ATOM 1837 O O . GLY B 1 76 ? -18.75 -12.438 -3.029 1 89.12 76 GLY B O 1
ATOM 1838 N N . ALA B 1 77 ? -16.625 -11.945 -3.611 1 91.38 77 ALA B N 1
ATOM 1839 C CA . ALA B 1 77 ? -16.703 -10.555 -3.172 1 91.38 77 ALA B CA 1
ATOM 1840 C C . ALA B 1 77 ? -15.547 -9.734 -3.732 1 91.38 77 ALA B C 1
ATOM 1842 O O . ALA B 1 77 ? -14.508 -10.289 -4.109 1 91.38 77 ALA B O 1
ATOM 1843 N N . SER B 1 78 ? -15.812 -8.445 -3.754 1 93.62 78 SER B N 1
ATOM 1844 C CA . SER B 1 78 ? -14.688 -7.578 -4.082 1 93.62 78 SER B CA 1
ATOM 1845 C C . SER B 1 78 ? -13.586 -7.68 -3.031 1 93.62 78 SER B C 1
ATOM 1847 O O . SER B 1 78 ? -13.859 -7.621 -1.831 1 93.62 78 SER B O 1
ATOM 1849 N N . LEU B 1 79 ? -12.367 -7.715 -3.508 1 97.31 79 LEU B N 1
ATOM 1850 C CA . LEU B 1 79 ? -11.266 -7.875 -2.572 1 97.31 79 LEU B CA 1
ATOM 1851 C C . LEU B 1 79 ? -10.945 -6.555 -1.875 1 97.31 79 LEU B C 1
ATOM 1853 O O . LEU B 1 79 ? -10.289 -6.543 -0.833 1 97.31 79 LEU B O 1
ATOM 1857 N N . HIS B 1 80 ? -11.398 -5.465 -2.432 1 97.06 80 HIS B N 1
ATOM 1858 C CA . HIS B 1 80 ? -11.008 -4.16 -1.913 1 97.06 80 HIS B CA 1
ATOM 1859 C C . HIS B 1 80 ? -12.156 -3.502 -1.154 1 97.06 80 HIS B C 1
ATOM 1861 O O . HIS B 1 80 ? -12.172 -2.279 -0.985 1 97.06 80 HIS B O 1
ATOM 1867 N N . LYS B 1 81 ? -13.039 -4.246 -0.661 1 92.56 81 LYS B N 1
ATOM 1868 C CA . LYS B 1 81 ? -14.25 -3.701 -0.059 1 92.56 81 LYS B CA 1
ATOM 1869 C C . LYS B 1 81 ? -13.945 -3.012 1.268 1 92.56 81 LYS B C 1
ATOM 1871 O O . LYS B 1 81 ? -14.703 -2.148 1.713 1 92.56 81 LYS B O 1
ATOM 1876 N N . ASN B 1 82 ? -12.797 -3.389 1.891 1 95.12 82 ASN B N 1
ATOM 1877 C CA . ASN B 1 82 ? -12.508 -2.865 3.221 1 95.12 82 ASN B CA 1
ATOM 1878 C C . ASN B 1 82 ? -11.414 -1.803 3.176 1 95.12 82 ASN B C 1
ATOM 1880 O O . ASN B 1 82 ? -10.836 -1.452 4.207 1 95.12 82 ASN B O 1
ATOM 1884 N N . LEU B 1 83 ? -11.156 -1.32 2.037 1 95.44 83 LEU B N 1
ATOM 1885 C CA . LEU B 1 83 ? -10.227 -0.196 1.969 1 95.44 83 LEU B CA 1
ATOM 1886 C C . LEU B 1 83 ? -10.789 1.018 2.701 1 95.44 83 LEU B C 1
ATOM 1888 O O . LEU B 1 83 ? -12 1.27 2.658 1 95.44 83 LEU B O 1
ATOM 1892 N N . PRO B 1 84 ? -9.828 1.801 3.27 1 94.38 84 PRO B N 1
ATOM 1893 C CA . PRO B 1 84 ? -10.312 2.98 3.99 1 94.38 84 PRO B CA 1
ATOM 1894 C C . PRO B 1 84 ? -10.977 4.004 3.072 1 94.38 84 PRO B C 1
ATOM 1896 O O . PRO B 1 84 ? -10.539 4.199 1.938 1 94.38 84 PRO B O 1
ATOM 1899 N N . GLU B 1 85 ? -11.992 4.703 3.539 1 88.88 85 GLU B N 1
ATOM 1900 C CA . GLU B 1 85 ? -12.711 5.711 2.766 1 88.88 85 GLU B CA 1
ATOM 1901 C C . GLU B 1 85 ? -11.797 6.871 2.383 1 88.88 85 GLU B C 1
ATOM 1903 O O . GLU B 1 85 ? -11.938 7.449 1.304 1 88.88 85 GLU B O 1
ATOM 1908 N N . GLY B 1 86 ? -10.82 7.262 3.123 1 88.31 86 GLY B N 1
ATOM 1909 C CA . GLY B 1 86 ? -9.945 8.398 2.889 1 88.31 86 GLY B CA 1
ATOM 1910 C C . GLY B 1 86 ? -8.641 8.016 2.227 1 88.31 86 GLY B C 1
ATOM 1911 O O . GLY B 1 86 ? -7.738 8.852 2.092 1 88.31 86 GLY B O 1
ATOM 1912 N N . ILE B 1 87 ? -8.688 6.844 1.644 1 94.38 87 ILE B N 1
ATOM 1913 C CA . ILE B 1 87 ? -7.457 6.367 1.029 1 94.38 87 ILE B CA 1
ATOM 1914 C C . ILE B 1 87 ? -7.203 7.117 -0.275 1 94.38 87 ILE B C 1
ATOM 1916 O O . ILE B 1 87 ? -8.141 7.402 -1.027 1 94.38 87 ILE B O 1
ATOM 1920 N N . ASP B 1 88 ? -5.926 7.465 -0.499 1 95.44 88 ASP B N 1
ATOM 1921 C CA . ASP B 1 88 ? -5.555 8.047 -1.785 1 95.44 88 ASP B CA 1
ATOM 1922 C C . ASP B 1 88 ? -5.902 7.105 -2.936 1 95.44 88 ASP B C 1
ATOM 1924 O O . ASP B 1 88 ? -5.637 5.902 -2.859 1 95.44 88 ASP B O 1
ATOM 1928 N N . MET B 1 89 ? -6.453 7.668 -3.975 1 95.06 89 MET B N 1
ATOM 1929 C CA . MET B 1 89 ? -6.941 6.855 -5.086 1 95.06 89 MET B CA 1
ATOM 1930 C C . MET B 1 89 ? -5.789 6.117 -5.762 1 95.06 89 MET B C 1
ATOM 1932 O O . MET B 1 89 ? -5.941 4.965 -6.168 1 95.06 89 MET B O 1
ATOM 1936 N N . LYS B 1 90 ? -4.676 6.734 -5.895 1 95.5 90 LYS B N 1
ATOM 1937 C CA . LYS B 1 90 ? -3.535 6.051 -6.5 1 95.5 90 LYS B CA 1
ATOM 1938 C C . LYS B 1 90 ? -3.092 4.867 -5.648 1 95.5 90 LYS B C 1
ATOM 1940 O O . LYS B 1 90 ? -2.666 3.838 -6.18 1 95.5 90 LYS B O 1
ATOM 1945 N N . PHE B 1 91 ? -3.211 5.07 -4.379 1 98.06 91 PHE B N 1
ATOM 1946 C CA . PHE B 1 91 ? -2.816 3.996 -3.477 1 98.06 91 PHE B CA 1
ATOM 1947 C C . PHE B 1 91 ? -3.783 2.822 -3.576 1 98.06 91 PHE B C 1
ATOM 1949 O O . PHE B 1 91 ? -3.359 1.664 -3.609 1 98.06 91 PHE B O 1
ATOM 1956 N N . ALA B 1 92 ? -5.016 3.1 -3.656 1 97.62 92 ALA B N 1
ATOM 1957 C CA . ALA B 1 92 ? -6.023 2.057 -3.84 1 97.62 92 ALA B CA 1
ATOM 1958 C C . ALA B 1 92 ? -5.801 1.303 -5.148 1 97.62 92 ALA B C 1
ATOM 1960 O O . ALA B 1 92 ? -5.816 0.07 -5.172 1 97.62 92 ALA B O 1
ATOM 1961 N N . VAL B 1 93 ? -5.586 2.064 -6.195 1 97.62 93 VAL B N 1
ATOM 1962 C CA . VAL B 1 93 ? -5.324 1.466 -7.5 1 97.62 93 VAL B CA 1
ATOM 1963 C C . VAL B 1 93 ? -4.074 0.593 -7.43 1 97.62 93 VAL B C 1
ATOM 1965 O O . VAL B 1 93 ? -4.062 -0.528 -7.945 1 97.62 93 VAL B O 1
ATOM 1968 N N . GLY B 1 94 ? -3.088 1.109 -6.758 1 98.44 94 GLY B N 1
ATOM 1969 C CA . GLY B 1 94 ? -1.856 0.355 -6.582 1 98.44 94 GLY B CA 1
ATOM 1970 C C . GLY B 1 94 ? -2.053 -0.937 -5.812 1 98.44 94 GLY B C 1
ATOM 1971 O O . GLY B 1 94 ? -1.453 -1.962 -6.145 1 98.44 94 GLY B O 1
ATOM 1972 N N . ALA B 1 95 ? -2.859 -0.87 -4.82 1 98.56 95 ALA B N 1
ATOM 1973 C CA . ALA B 1 95 ? -3.129 -2.066 -4.027 1 98.56 95 ALA B CA 1
ATOM 1974 C C . ALA B 1 95 ? -3.76 -3.16 -4.883 1 98.56 95 ALA B C 1
ATOM 1976 O O . ALA B 1 95 ? -3.389 -4.332 -4.777 1 98.56 95 ALA B O 1
ATOM 1977 N N . ILE B 1 96 ? -4.668 -2.771 -5.707 1 98.19 96 ILE B N 1
ATOM 1978 C CA . ILE B 1 96 ? -5.336 -3.719 -6.59 1 98.19 96 ILE B CA 1
ATOM 1979 C C . ILE B 1 96 ? -4.336 -4.281 -7.598 1 98.19 96 ILE B C 1
ATOM 1981 O O . ILE B 1 96 ? -4.258 -5.496 -7.789 1 98.19 96 ILE B O 1
ATOM 1985 N N . ALA B 1 97 ? -3.537 -3.402 -8.156 1 98.25 97 ALA B N 1
ATOM 1986 C CA . ALA B 1 97 ? -2.541 -3.834 -9.133 1 98.25 97 ALA B CA 1
ATOM 1987 C C . ALA B 1 97 ? -1.534 -4.793 -8.508 1 98.25 97 ALA B C 1
ATOM 1989 O O . ALA B 1 97 ? -1.192 -5.82 -9.094 1 98.25 97 ALA B O 1
ATOM 1990 N N . GLU B 1 98 ? -1.074 -4.465 -7.344 1 98.5 98 GLU B N 1
ATOM 1991 C CA . GLU B 1 98 ? -0.123 -5.309 -6.629 1 98.5 98 GLU B CA 1
ATOM 1992 C C . GLU B 1 98 ? -0.716 -6.684 -6.34 1 98.5 98 GLU B C 1
ATOM 1994 O O . GLU B 1 98 ? -0.025 -7.699 -6.449 1 98.5 98 GLU B O 1
ATOM 1999 N N . THR B 1 99 ? -1.992 -6.688 -5.965 1 98.62 99 THR B N 1
ATOM 2000 C CA . THR B 1 99 ? -2.67 -7.953 -5.699 1 98.62 99 THR B CA 1
ATOM 2001 C C . THR B 1 99 ? -2.635 -8.852 -6.93 1 98.62 99 THR B C 1
ATOM 2003 O O . THR B 1 99 ? -2.287 -10.031 -6.832 1 98.62 99 THR B O 1
ATOM 2006 N N . VAL B 1 100 ? -2.932 -8.297 -8.047 1 98.44 100 VAL B N 1
ATOM 2007 C CA . VAL B 1 100 ? -2.949 -9.062 -9.289 1 98.44 100 VAL B CA 1
ATOM 2008 C C . VAL B 1 100 ? -1.534 -9.523 -9.633 1 98.44 100 VAL B C 1
ATOM 2010 O O . VAL B 1 100 ? -1.327 -10.672 -10.023 1 98.44 100 VAL B O 1
ATOM 2013 N N . THR B 1 101 ? -0.594 -8.648 -9.414 1 97.62 101 THR B N 1
ATOM 2014 C CA . THR B 1 101 ? 0.802 -8.961 -9.695 1 97.62 101 THR B CA 1
ATOM 2015 C C . THR B 1 101 ? 1.277 -10.141 -8.852 1 97.62 101 THR B C 1
ATOM 2017 O O . THR B 1 101 ? 1.893 -11.078 -9.367 1 97.62 101 THR B O 1
ATOM 2020 N N . VAL B 1 102 ? 0.983 -10.117 -7.582 1 97.94 102 VAL B N 1
ATOM 2021 C CA . VAL B 1 102 ? 1.406 -11.18 -6.676 1 97.94 102 VAL B CA 1
ATOM 2022 C C . VAL B 1 102 ? 0.661 -12.469 -7.008 1 97.94 102 VAL B C 1
ATOM 2024 O O . VAL B 1 102 ? 1.256 -13.547 -7.027 1 97.94 102 VAL B O 1
ATOM 2027 N N . ALA B 1 103 ? -0.632 -12.359 -7.324 1 98.12 103 ALA B N 1
ATOM 2028 C CA . ALA B 1 103 ? -1.409 -13.539 -7.707 1 98.12 103 ALA B CA 1
ATOM 2029 C C . ALA B 1 103 ? -0.817 -14.203 -8.945 1 98.12 103 ALA B C 1
ATOM 2031 O O . ALA B 1 103 ? -0.717 -15.438 -9 1 98.12 103 ALA B O 1
ATOM 2032 N N . ASP B 1 104 ? -0.419 -13.398 -9.867 1 96.88 104 ASP B N 1
ATOM 2033 C CA . ASP B 1 104 ? 0.203 -13.93 -11.078 1 96.88 104 ASP B CA 1
ATOM 2034 C C . ASP B 1 104 ? 1.511 -14.648 -10.758 1 96.88 104 ASP B C 1
ATOM 2036 O O . ASP B 1 104 ? 1.793 -15.711 -11.312 1 96.88 104 ASP B O 1
ATOM 2040 N N . ALA B 1 105 ? 2.283 -14.062 -9.93 1 95.88 105 ALA B N 1
ATOM 2041 C CA . ALA B 1 105 ? 3.557 -14.672 -9.539 1 95.88 105 ALA B CA 1
ATOM 2042 C C . ALA B 1 105 ? 3.338 -16.016 -8.852 1 95.88 105 ALA B C 1
ATOM 2044 O O . ALA B 1 105 ? 4.047 -16.984 -9.125 1 95.88 105 ALA B O 1
ATOM 2045 N N . ILE B 1 106 ? 2.357 -16.062 -8.023 1 95.88 106 ILE B N 1
ATOM 2046 C CA . ILE B 1 106 ? 2.041 -17.281 -7.289 1 95.88 106 ILE B CA 1
ATOM 2047 C C . ILE B 1 106 ? 1.605 -18.375 -8.266 1 95.88 106 ILE B C 1
ATOM 2049 O O . ILE B 1 106 ? 2.053 -19.516 -8.172 1 95.88 106 ILE B O 1
ATOM 2053 N N . LYS B 1 107 ? 0.832 -18.016 -9.211 1 94 107 LYS B N 1
ATOM 2054 C CA . LYS B 1 107 ? 0.301 -1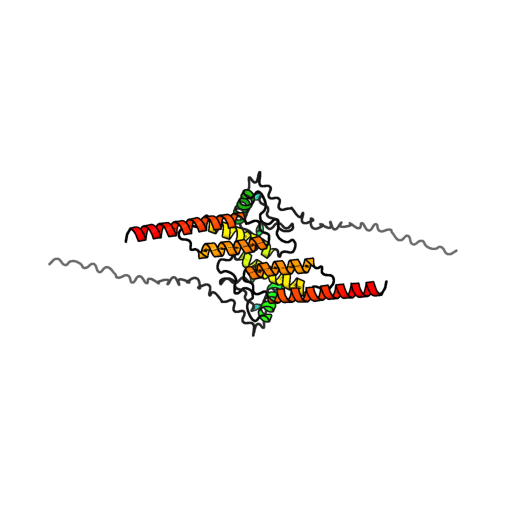8.953 -10.188 1 94 107 LYS B CA 1
ATOM 2055 C C . LYS B 1 107 ? 1.413 -19.516 -11.07 1 94 107 LYS B C 1
ATOM 2057 O O . LYS B 1 107 ? 1.351 -20.672 -11.5 1 94 107 LYS B O 1
ATOM 2062 N N . SER B 1 108 ? 2.348 -18.734 -11.281 1 93.38 108 SER B N 1
ATOM 2063 C CA . SER B 1 108 ? 3.4 -19.141 -12.211 1 93.38 108 SER B CA 1
ATOM 2064 C C . SER B 1 108 ? 4.594 -19.734 -11.469 1 93.38 108 SER B C 1
ATOM 2066 O O . SER B 1 108 ? 5.582 -20.125 -12.094 1 93.38 108 SER B O 1
ATOM 2068 N N . CYS B 1 109 ? 4.504 -19.828 -10.141 1 91 109 CYS B N 1
ATOM 2069 C CA . CYS B 1 109 ? 5.652 -20.281 -9.359 1 91 109 CYS B CA 1
ATOM 2070 C C . CYS B 1 109 ? 5.855 -21.781 -9.492 1 91 109 CYS B C 1
ATOM 2072 O O . CYS B 1 109 ? 4.91 -22.516 -9.789 1 91 109 CYS B O 1
ATOM 2074 N N . ASN B 1 110 ? 7.113 -22.141 -9.359 1 86.5 110 ASN B N 1
ATOM 2075 C CA . ASN B 1 110 ? 7.492 -23.562 -9.406 1 86.5 110 ASN B CA 1
ATOM 2076 C C . ASN B 1 110 ? 8.578 -23.875 -8.383 1 86.5 110 ASN B C 1
ATOM 2078 O O . ASN B 1 110 ? 8.867 -23.062 -7.504 1 86.5 110 ASN B O 1
ATOM 2082 N N . LEU B 1 111 ? 9.102 -25.109 -8.477 1 82.88 111 LEU B N 1
ATOM 2083 C CA . LEU B 1 111 ? 10.008 -25.609 -7.445 1 82.88 111 LEU B CA 1
ATOM 2084 C C . LEU B 1 111 ? 11.352 -24.891 -7.52 1 82.88 111 LEU B C 1
ATOM 2086 O O . LEU B 1 111 ? 12.156 -24.969 -6.586 1 82.88 111 LEU B O 1
ATOM 2090 N N . SER B 1 112 ? 11.609 -24.125 -8.578 1 83.88 112 SER B N 1
ATOM 2091 C CA . SER B 1 112 ? 12.883 -23.422 -8.703 1 83.88 112 SER B CA 1
ATOM 2092 C C . SER B 1 112 ? 12.828 -22.078 -7.996 1 83.88 112 SER B C 1
ATOM 2094 O O . SER B 1 112 ? 13.867 -21.438 -7.781 1 83.88 112 SER B O 1
ATOM 2096 N N . ASN B 1 113 ? 11.672 -21.656 -7.59 1 88.88 113 ASN B N 1
ATOM 2097 C CA . ASN B 1 113 ? 11.57 -20.406 -6.844 1 88.88 113 ASN B CA 1
ATOM 2098 C C . ASN B 1 113 ? 12.242 -20.516 -5.477 1 88.88 113 ASN B C 1
ATOM 2100 O O . ASN B 1 113 ? 12.125 -21.531 -4.805 1 88.88 113 ASN B O 1
ATOM 2104 N N . SER B 1 114 ? 12.883 -19.469 -5.07 1 85.44 114 SER B N 1
ATOM 2105 C CA . SER B 1 114 ? 13.594 -19.453 -3.801 1 85.44 114 SER B CA 1
ATOM 2106 C C . SER B 1 114 ? 12.656 -19.141 -2.641 1 85.44 114 SER B C 1
ATOM 2108 O O . SER B 1 114 ? 11.562 -18.594 -2.846 1 85.44 114 SER B O 1
ATOM 2110 N N . ARG B 1 115 ? 13.156 -19.422 -1.481 1 88.62 115 ARG B N 1
ATOM 2111 C CA . ARG B 1 115 ? 12.414 -19.078 -0.273 1 88.62 115 ARG B CA 1
ATOM 2112 C C . ARG B 1 115 ? 12.227 -17.562 -0.16 1 88.62 115 ARG B C 1
ATOM 2114 O O . ARG B 1 115 ? 11.227 -17.109 0.389 1 88.62 115 ARG B O 1
ATOM 2121 N N . ASP B 1 116 ? 13.117 -16.875 -0.718 1 90.44 116 ASP B N 1
ATOM 2122 C CA . ASP B 1 116 ? 13.047 -15.414 -0.689 1 90.44 116 ASP B CA 1
ATOM 2123 C C . ASP B 1 116 ? 11.852 -14.906 -1.491 1 90.44 116 ASP B C 1
ATOM 2125 O O . ASP B 1 116 ? 11.25 -13.891 -1.139 1 90.44 116 ASP B O 1
ATOM 2129 N N . ASP B 1 117 ? 11.562 -15.602 -2.529 1 92.88 117 ASP B N 1
ATOM 2130 C CA . ASP B 1 117 ? 10.391 -15.227 -3.318 1 92.88 117 ASP B CA 1
ATOM 2131 C C . ASP B 1 117 ? 9.117 -15.32 -2.486 1 92.88 117 ASP B C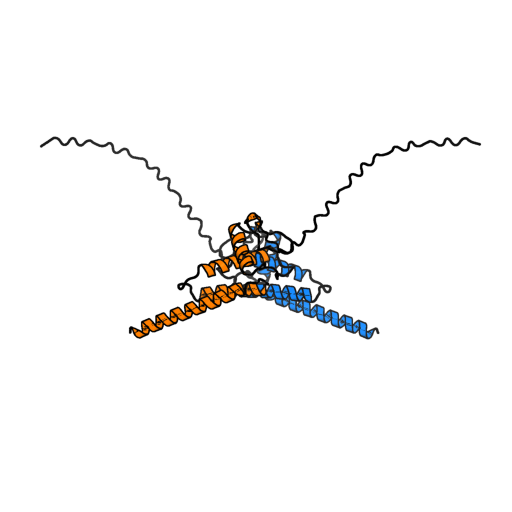 1
ATOM 2133 O O . ASP B 1 117 ? 8.312 -14.383 -2.465 1 92.88 117 ASP B O 1
ATOM 2137 N N . PHE B 1 118 ? 9 -16.359 -1.776 1 94.12 118 PHE B N 1
ATOM 2138 C CA . PHE B 1 118 ? 7.809 -16.594 -0.977 1 94.12 118 PHE B CA 1
ATOM 2139 C C . PHE B 1 118 ? 7.703 -15.578 0.155 1 94.12 118 PHE B C 1
ATOM 2141 O O . PHE B 1 118 ? 6.613 -15.094 0.466 1 94.12 118 PHE B O 1
ATOM 2148 N N . SER B 1 119 ? 8.82 -15.305 0.71 1 94.38 119 SER B N 1
ATOM 2149 C CA . SER B 1 119 ? 8.852 -14.297 1.769 1 94.38 119 SER B CA 1
ATOM 2150 C C . SER B 1 119 ? 8.43 -12.93 1.242 1 94.38 119 SER B C 1
ATOM 2152 O O . SER B 1 119 ? 7.695 -12.203 1.914 1 94.38 119 SER B O 1
ATOM 2154 N N . ALA B 1 120 ? 8.852 -12.594 0.08 1 94.62 120 ALA B N 1
ATOM 2155 C CA . ALA B 1 120 ? 8.5 -11.312 -0.525 1 94.62 120 ALA B CA 1
ATOM 2156 C C . ALA B 1 120 ? 7.004 -11.227 -0.816 1 94.62 120 ALA B C 1
ATOM 2158 O O . ALA B 1 120 ? 6.367 -10.203 -0.571 1 94.62 120 ALA B O 1
ATOM 2159 N N . TRP B 1 121 ? 6.52 -12.305 -1.34 1 96.56 121 TRP B N 1
ATOM 2160 C CA . TRP B 1 121 ? 5.086 -12.336 -1.612 1 96.56 121 TRP B CA 1
ATOM 2161 C C . TRP B 1 121 ? 4.285 -12.211 -0.322 1 96.56 121 TRP B C 1
ATOM 2163 O O . TRP B 1 121 ? 3.318 -11.445 -0.255 1 96.56 121 TRP B O 1
ATOM 2173 N N . ASP B 1 122 ? 4.684 -12.945 0.696 1 96.75 122 ASP B N 1
ATOM 2174 C CA . ASP B 1 122 ? 3.977 -12.898 1.972 1 96.75 122 ASP B CA 1
ATOM 2175 C C . ASP B 1 122 ? 4.023 -11.492 2.568 1 96.75 122 ASP B C 1
ATOM 2177 O O . ASP B 1 122 ? 3.035 -11.016 3.133 1 96.75 122 ASP B O 1
ATOM 2181 N N . LYS B 1 123 ? 5.125 -10.914 2.498 1 95.56 123 LYS B N 1
ATOM 2182 C CA . LYS B 1 123 ? 5.262 -9.555 3.006 1 95.56 123 LYS B CA 1
ATOM 2183 C C . LYS B 1 123 ? 4.336 -8.594 2.266 1 95.56 123 LYS B C 1
ATOM 2185 O O . LYS B 1 123 ? 3.648 -7.781 2.889 1 95.56 123 LYS B O 1
ATOM 2190 N N . SER B 1 124 ? 4.352 -8.633 0.978 1 97.19 124 SER B N 1
ATOM 2191 C CA . SER B 1 124 ? 3.479 -7.785 0.173 1 97.19 124 SER B CA 1
ATOM 2192 C C . SER B 1 124 ? 2.012 -8.016 0.523 1 97.19 124 SER B C 1
ATOM 2194 O O . SER B 1 124 ? 1.261 -7.055 0.72 1 97.19 124 SER B O 1
ATOM 2196 N N . LEU B 1 125 ? 1.637 -9.258 0.627 1 98.31 125 LEU B N 1
ATOM 2197 C CA . LEU B 1 125 ? 0.253 -9.594 0.936 1 98.31 125 LEU B CA 1
ATOM 2198 C C . LEU B 1 125 ? -0.11 -9.164 2.354 1 98.31 125 LEU B C 1
ATOM 2200 O O . LEU B 1 125 ? -1.249 -8.773 2.615 1 98.31 125 LEU B O 1
ATOM 2204 N N . GLY B 1 126 ? 0.855 -9.281 3.244 1 97.88 126 GLY B N 1
ATOM 2205 C CA . GLY B 1 126 ? 0.625 -8.781 4.59 1 97.88 126 GLY B CA 1
ATOM 2206 C C . GLY B 1 126 ? 0.317 -7.293 4.625 1 97.88 126 GLY B C 1
ATOM 2207 O O . GLY B 1 126 ? -0.596 -6.859 5.332 1 97.88 126 GLY B O 1
ATOM 2208 N N . VAL B 1 127 ? 1.058 -6.559 3.891 1 98.06 127 VAL B N 1
ATOM 2209 C CA . VAL B 1 127 ? 0.838 -5.121 3.781 1 98.06 127 VAL B CA 1
ATOM 2210 C C . VAL B 1 127 ? -0.54 -4.852 3.182 1 98.06 127 VAL B C 1
ATOM 2212 O O . VAL B 1 127 ? -1.295 -4.023 3.693 1 98.06 127 VAL B O 1
ATOM 2215 N N . LEU B 1 128 ? -0.896 -5.543 2.156 1 98.56 128 LEU B N 1
ATOM 2216 C CA . LEU B 1 128 ? -2.193 -5.387 1.509 1 98.56 128 LEU B CA 1
ATOM 2217 C C . LEU B 1 128 ? -3.326 -5.727 2.473 1 98.56 128 LEU B C 1
ATOM 2219 O O . LEU B 1 128 ? -4.352 -5.043 2.5 1 98.56 128 LEU B O 1
ATOM 2223 N N . GLU B 1 129 ? -3.094 -6.766 3.195 1 98.31 129 GLU B N 1
ATOM 2224 C CA . GLU B 1 129 ? -4.109 -7.16 4.168 1 98.31 129 GLU B CA 1
ATOM 2225 C C . GLU B 1 129 ? -4.297 -6.086 5.234 1 98.31 129 GLU B C 1
ATOM 2227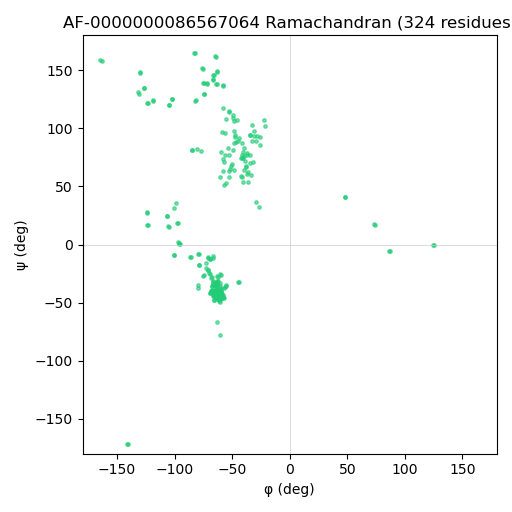 O O . GLU B 1 129 ? -5.43 -5.773 5.613 1 98.31 129 GLU B O 1
ATOM 2232 N N . GLN B 1 130 ? -3.254 -5.59 5.68 1 97.38 130 GLN B N 1
ATOM 2233 C CA . GLN B 1 130 ? -3.328 -4.523 6.676 1 97.38 130 GLN B CA 1
ATOM 2234 C C . GLN B 1 130 ? -4.012 -3.285 6.105 1 97.38 130 GLN B C 1
ATOM 2236 O O . GLN B 1 130 ? -4.703 -2.562 6.828 1 97.38 130 GLN B O 1
ATOM 2241 N N . LEU B 1 131 ? -3.84 -3.066 4.898 1 97.19 131 LEU B N 1
ATOM 2242 C CA . LEU B 1 131 ? -4.48 -1.941 4.223 1 97.19 131 LEU B CA 1
ATOM 2243 C C . LEU B 1 131 ? -5.984 -2.162 4.102 1 97.19 131 LEU B C 1
ATOM 2245 O O . LEU B 1 131 ? -6.742 -1.207 3.93 1 97.19 131 LEU B O 1
ATOM 2249 N N . GLY B 1 132 ? -6.43 -3.441 4.121 1 97.19 132 GLY B N 1
ATOM 2250 C CA . GLY B 1 132 ? -7.852 -3.736 4.039 1 97.19 132 GLY B CA 1
ATOM 2251 C C . GLY B 1 132 ? -8.203 -4.668 2.895 1 97.19 132 GLY B C 1
ATOM 2252 O O . GLY B 1 132 ? -9.375 -5.004 2.699 1 97.19 132 GLY B O 1
ATOM 2253 N N . MET B 1 133 ? -7.227 -5.082 2.129 1 97.94 133 MET B N 1
ATOM 2254 C CA . MET B 1 133 ? -7.5 -6.012 1.039 1 97.94 133 MET B CA 1
ATOM 2255 C C . MET B 1 133 ? -7.82 -7.402 1.579 1 97.94 133 MET B C 1
ATOM 2257 O O . MET B 1 133 ? -7.145 -7.891 2.49 1 97.94 133 MET B O 1
ATOM 2261 N N . ASN B 1 134 ? -8.82 -8.055 0.986 1 98.06 134 ASN B N 1
ATOM 2262 C CA . ASN B 1 134 ? -9.141 -9.438 1.325 1 98.06 134 ASN B CA 1
ATOM 2263 C C . ASN B 1 134 ? -8.281 -10.422 0.539 1 98.06 134 ASN B C 1
ATOM 2265 O O . ASN B 1 134 ? -8.75 -11.023 -0.431 1 98.06 134 ASN B O 1
ATOM 2269 N N . VAL B 1 135 ? -7.09 -10.609 1.026 1 98.44 135 VAL B N 1
ATOM 2270 C CA . VAL B 1 135 ? -6.148 -11.406 0.248 1 98.44 135 VAL B CA 1
ATOM 2271 C C . VAL B 1 135 ? -5.652 -12.578 1.085 1 98.44 135 VAL B C 1
ATOM 2273 O O . VAL B 1 135 ? -4.637 -13.203 0.753 1 98.44 135 VAL B O 1
ATOM 2276 N N . GLY B 1 136 ? -6.332 -12.922 2.17 1 98.06 136 GLY B N 1
ATOM 2277 C CA . GLY B 1 136 ? -5.934 -14.023 3.029 1 98.06 136 GLY B CA 1
ATOM 2278 C C . GLY B 1 136 ? -5.793 -15.336 2.287 1 98.06 136 GLY B C 1
ATOM 2279 O O . GLY B 1 136 ? -4.914 -16.141 2.602 1 98.06 136 GLY B O 1
ATOM 2280 N N . PHE B 1 137 ? -6.633 -15.516 1.334 1 97.44 137 PHE B N 1
ATOM 2281 C CA . PHE B 1 137 ? -6.586 -16.75 0.571 1 97.44 137 PHE B CA 1
ATOM 2282 C C . PHE B 1 137 ? -5.277 -16.875 -0.199 1 97.44 137 PHE B C 1
ATOM 2284 O O . PHE B 1 137 ? -4.746 -17.969 -0.367 1 97.44 137 PHE B O 1
ATOM 2291 N N . LEU B 1 138 ? -4.742 -15.812 -0.697 1 98.25 138 LEU B N 1
ATOM 2292 C CA . LEU B 1 138 ? -3.451 -15.82 -1.372 1 98.25 138 LEU B CA 1
ATOM 2293 C C . LEU B 1 138 ? -2.326 -16.125 -0.387 1 98.25 138 LEU B C 1
ATOM 2295 O O . LEU B 1 138 ? -1.381 -16.844 -0.716 1 98.25 138 LEU B O 1
ATOM 2299 N N . ARG B 1 139 ? -2.436 -15.562 0.817 1 97.88 139 ARG B N 1
ATOM 2300 C CA . ARG B 1 139 ? -1.434 -15.852 1.839 1 97.88 139 ARG B CA 1
ATOM 2301 C C . ARG B 1 139 ? -1.426 -17.344 2.195 1 97.88 139 ARG B C 1
ATOM 2303 O O . ARG B 1 139 ? -0.362 -17.938 2.369 1 97.88 139 ARG B O 1
ATOM 2310 N N . ALA B 1 140 ? -2.598 -17.859 2.254 1 97.31 140 ALA B N 1
ATOM 2311 C CA . ALA B 1 140 ? -2.705 -19.297 2.516 1 97.31 140 ALA B CA 1
ATOM 2312 C C . ALA B 1 140 ? -2.061 -20.109 1.397 1 97.31 140 ALA B C 1
ATOM 2314 O O . ALA B 1 140 ? -1.398 -21.125 1.656 1 97.31 140 ALA B O 1
ATOM 2315 N N . GLN B 1 141 ? -2.291 -19.703 0.219 1 97 141 GLN B N 1
ATOM 2316 C CA . GLN B 1 141 ? -1.693 -20.391 -0.927 1 97 141 GLN B CA 1
ATOM 2317 C C . GLN B 1 141 ? -0.17 -20.328 -0.87 1 97 141 GLN B C 1
ATOM 2319 O O . GLN B 1 141 ? 0.508 -21.312 -1.146 1 97 141 GLN B O 1
ATOM 2324 N N . VAL B 1 142 ? 0.382 -19.172 -0.531 1 97.12 142 VAL B N 1
ATOM 2325 C CA . VAL B 1 142 ? 1.826 -19 -0.417 1 97.12 142 VAL B CA 1
ATOM 2326 C C . VAL B 1 142 ? 2.381 -19.953 0.641 1 97.12 142 VAL B C 1
ATOM 2328 O O . VAL B 1 142 ? 3.414 -20.594 0.43 1 97.12 142 VAL B O 1
ATOM 2331 N N . GLU B 1 143 ? 1.714 -20.047 1.712 1 96.19 143 GLU B N 1
ATOM 2332 C CA . GLU B 1 143 ? 2.141 -20.922 2.797 1 96.19 143 GLU B CA 1
ATOM 2333 C C . GLU B 1 143 ? 2.146 -22.391 2.355 1 96.19 143 GLU B C 1
ATOM 2335 O O . GLU B 1 143 ? 3.076 -23.125 2.67 1 96.19 143 GLU B O 1
ATOM 2340 N N . GLN B 1 144 ? 1.146 -22.781 1.707 1 94.62 144 GLN B N 1
ATOM 2341 C CA . GLN B 1 144 ? 1.049 -24.156 1.217 1 94.62 144 GLN B CA 1
ATOM 2342 C C . GLN B 1 144 ? 2.172 -24.469 0.233 1 94.62 144 GLN B C 1
ATOM 2344 O O . GLN B 1 144 ? 2.799 -25.516 0.316 1 94.62 144 GLN B O 1
ATOM 2349 N N . LEU B 1 145 ? 2.365 -23.594 -0.652 1 93.38 145 LEU B N 1
ATOM 2350 C CA . LEU B 1 145 ? 3.416 -23.781 -1.646 1 93.38 145 LEU B CA 1
ATOM 2351 C C . LEU B 1 145 ? 4.789 -23.844 -0.984 1 93.38 145 LEU B C 1
ATOM 2353 O O . LEU B 1 145 ? 5.621 -24.672 -1.359 1 93.38 145 LEU B O 1
ATOM 2357 N N . LEU B 1 146 ? 5.012 -22.984 -0.036 1 93.56 146 LEU B N 1
ATOM 2358 C CA . LEU B 1 146 ? 6.277 -22.984 0.69 1 93.56 146 LEU B CA 1
ATOM 2359 C C . LEU B 1 146 ? 6.492 -24.328 1.386 1 93.56 146 LEU B C 1
ATOM 2361 O O . LEU B 1 146 ? 7.609 -24.859 1.394 1 93.56 146 LEU B O 1
ATOM 2365 N N . ARG B 1 147 ? 5.473 -24.859 1.897 1 91.31 147 ARG B N 1
ATOM 2366 C CA . ARG B 1 147 ? 5.555 -26.172 2.541 1 91.31 147 ARG B CA 1
ATOM 2367 C C . ARG B 1 147 ? 5.965 -27.25 1.543 1 91.31 147 ARG B C 1
ATOM 2369 O O . ARG B 1 147 ? 6.809 -28.094 1.848 1 91.31 147 ARG B O 1
ATOM 2376 N N . VAL B 1 148 ? 5.383 -27.172 0.39 1 89.81 148 VAL B N 1
ATOM 2377 C CA . VAL B 1 148 ? 5.684 -28.156 -0.655 1 89.81 148 VAL B CA 1
ATOM 2378 C C . VAL B 1 148 ? 7.145 -28.016 -1.077 1 89.81 148 VAL B C 1
ATOM 2380 O O . VAL B 1 148 ? 7.836 -29.031 -1.269 1 89.81 148 VAL B O 1
ATOM 2383 N N . VAL B 1 149 ? 7.57 -26.875 -1.191 1 87.56 149 VAL B N 1
ATOM 2384 C CA . VAL B 1 149 ? 8.953 -26.609 -1.586 1 87.56 149 VAL B CA 1
ATOM 2385 C C . VAL B 1 149 ? 9.898 -27.156 -0.516 1 87.56 149 VAL B C 1
ATOM 2387 O O . VAL B 1 149 ? 10.898 -27.812 -0.832 1 87.56 149 VAL B O 1
ATOM 2390 N N . ILE B 1 150 ? 9.68 -26.922 0.73 1 89.5 150 ILE B N 1
ATOM 2391 C CA . ILE B 1 150 ? 10.508 -27.375 1.842 1 89.5 150 ILE B CA 1
ATOM 2392 C C . ILE B 1 150 ? 10.531 -28.906 1.87 1 89.5 150 ILE B C 1
ATOM 2394 O O . ILE B 1 150 ? 11.602 -29.5 2.018 1 89.5 150 ILE B O 1
ATOM 2398 N N . GLU B 1 151 ? 9.422 -29.438 1.65 1 88.31 151 GLU B N 1
ATOM 2399 C CA . GLU B 1 151 ? 9.328 -30.891 1.635 1 88.31 151 GLU B CA 1
ATOM 2400 C C . GLU B 1 151 ? 10.117 -31.484 0.466 1 88.31 151 GLU B C 1
ATOM 2402 O O . GLU B 1 151 ? 10.773 -32.5 0.612 1 88.31 151 GLU B O 1
ATOM 2407 N N . SER B 1 152 ? 9.977 -30.844 -0.634 1 85.5 152 SER B N 1
ATOM 2408 C CA . SER B 1 152 ? 10.703 -31.312 -1.813 1 85.5 152 SER B CA 1
ATOM 2409 C C . SER B 1 152 ? 12.211 -31.234 -1.604 1 85.5 152 SER B C 1
ATOM 2411 O O . SER B 1 152 ? 12.945 -32.125 -2.01 1 85.5 152 SER B O 1
ATOM 2413 N N . GLU B 1 153 ? 12.664 -30.219 -1.047 1 84.25 153 GLU B N 1
ATOM 2414 C CA . GLU B 1 153 ? 14.086 -30.047 -0.75 1 84.25 153 GLU B CA 1
ATOM 2415 C C . GLU B 1 153 ? 14.578 -31.109 0.227 1 84.25 153 GLU B C 1
ATOM 2417 O O . GLU B 1 153 ? 15.68 -31.641 0.075 1 84.25 153 GLU B O 1
ATOM 2422 N N . GLU B 1 154 ? 13.828 -31.344 1.193 1 85.5 154 GLU B N 1
ATOM 2423 C CA . GLU B 1 154 ? 14.172 -32.375 2.178 1 85.5 154 GLU B CA 1
ATOM 2424 C C . GLU B 1 154 ? 14.242 -33.75 1.533 1 85.5 154 GLU B C 1
ATOM 2426 O O . GLU B 1 154 ? 15.148 -34.531 1.826 1 85.5 154 GLU B O 1
ATOM 2431 N N . ALA B 1 155 ? 13.328 -34 0.69 1 84.62 155 ALA B N 1
ATOM 2432 C CA . ALA B 1 155 ? 13.32 -35.281 -0.017 1 84.62 155 ALA B CA 1
ATOM 2433 C C . ALA B 1 155 ? 14.555 -35.406 -0.906 1 84.62 155 ALA B C 1
ATOM 2435 O O . ALA B 1 155 ? 15.18 -36.469 -0.948 1 84.62 155 ALA B O 1
ATOM 2436 N N . ALA B 1 156 ? 14.836 -34.406 -1.566 1 82.62 156 ALA B N 1
ATOM 2437 C CA . ALA B 1 156 ? 16.016 -34.438 -2.426 1 82.62 156 ALA B CA 1
ATOM 2438 C C . ALA B 1 156 ? 17.281 -34.625 -1.607 1 82.62 156 ALA B C 1
ATOM 2440 O O . ALA B 1 156 ? 18.188 -35.375 -2.02 1 82.62 156 ALA B O 1
ATOM 2441 N N . ASN B 1 157 ? 17.391 -34 -0.506 1 85.25 157 ASN B N 1
ATOM 2442 C CA . ASN B 1 157 ? 18.531 -34.125 0.383 1 85.25 157 ASN B CA 1
ATOM 2443 C C . ASN B 1 157 ? 18.656 -35.562 0.901 1 85.25 157 ASN B C 1
ATOM 2445 O O . ASN B 1 157 ? 19.75 -36.125 0.959 1 85.25 157 ASN B O 1
ATOM 2449 N N . CYS B 1 158 ? 17.547 -36.094 1.272 1 86.06 158 CYS B N 1
ATOM 2450 C CA . CYS B 1 158 ? 17.531 -37.469 1.757 1 86.06 158 CYS B CA 1
ATOM 2451 C C . CYS B 1 158 ? 18 -38.438 0.67 1 86.06 158 CYS B C 1
ATOM 2453 O O . CYS B 1 158 ? 18.766 -39.375 0.941 1 86.06 158 CYS B O 1
ATOM 2455 N N . TYR B 1 159 ? 17.516 -38.156 -0.497 1 81.06 159 TYR B N 1
ATOM 2456 C CA . TYR B 1 159 ? 17.906 -39 -1.635 1 81.06 159 TYR B CA 1
ATOM 2457 C C . TYR B 1 159 ? 19.406 -38.938 -1.876 1 81.06 159 TYR B C 1
ATOM 2459 O O . TYR B 1 159 ? 20.047 -39.969 -2.055 1 81.06 159 TYR B O 1
ATOM 2467 N N . ASN B 1 160 ? 19.953 -37.781 -1.813 1 84.94 160 ASN B N 1
ATOM 2468 C CA . ASN B 1 160 ? 21.391 -37.594 -2.006 1 84.94 160 ASN B CA 1
ATOM 2469 C C . ASN B 1 160 ? 22.203 -38.25 -0.892 1 84.94 160 ASN B C 1
ATOM 2471 O O . ASN B 1 160 ? 23.25 -38.812 -1.146 1 84.94 160 ASN B O 1
ATOM 2475 N N . GLU B 1 161 ? 21.797 -38.094 0.323 1 88.69 161 GLU B N 1
ATOM 2476 C CA . GLU B 1 161 ? 22.469 -38.719 1.467 1 88.69 161 GLU B CA 1
ATOM 2477 C C . GLU B 1 161 ? 22.469 -40.219 1.37 1 88.69 161 GLU B C 1
ATOM 2479 O O . GLU B 1 161 ? 23.406 -40.906 1.796 1 88.69 161 GLU B O 1
ATOM 2484 N N . ALA B 1 162 ? 21.391 -40.812 0.779 1 83.56 162 ALA B N 1
ATOM 2485 C CA . ALA B 1 162 ? 21.25 -42.25 0.655 1 83.56 162 ALA B CA 1
ATOM 2486 C C . ALA B 1 162 ? 22.172 -42.812 -0.427 1 83.56 162 ALA B C 1
ATOM 2488 O O . ALA B 1 162 ? 22.547 -43.969 -0.396 1 83.56 162 ALA B O 1
ATOM 2489 N N . LEU B 1 163 ? 22.484 -42 -1.337 1 79.94 163 LEU B N 1
ATOM 2490 C CA . LEU B 1 163 ? 23.344 -42.406 -2.434 1 79.94 163 LEU B CA 1
ATOM 2491 C C . LEU B 1 163 ? 24.812 -42.406 -2.006 1 79.94 163 LEU B C 1
ATOM 2493 O O . LEU B 1 163 ? 25.625 -43.156 -2.549 1 79.94 163 LEU B O 1
ATOM 2497 N N . TYR B 1 164 ? 25.297 -41.531 -1.224 1 74.06 164 TYR B N 1
ATOM 2498 C CA . TYR B 1 164 ? 26.688 -41.438 -0.78 1 74.06 164 TYR B CA 1
ATOM 2499 C C . TYR B 1 164 ? 26.812 -41.844 0.689 1 74.06 164 TYR B C 1
ATOM 2501 O O . TYR B 1 164 ? 27.891 -42.25 1.138 1 74.06 164 TYR B O 1
#